Protein AF-A0A6M0S8L8-F1 (afdb_monomer_lite)

Structure (mmCIF, N/CA/C/O backbone):
data_AF-A0A6M0S8L8-F1
#
_entry.id   AF-A0A6M0S8L8-F1
#
loop_
_atom_site.group_PDB
_atom_site.id
_atom_site.type_symbol
_atom_site.label_atom_id
_atom_site.label_alt_id
_atom_site.label_comp_id
_atom_site.label_asym_id
_atom_site.label_entity_id
_atom_site.label_seq_id
_atom_site.pdbx_PDB_ins_code
_atom_site.Cartn_x
_atom_site.Cartn_y
_atom_site.Cartn_z
_atom_site.occupancy
_atom_site.B_iso_or_equiv
_atom_site.auth_seq_id
_atom_site.auth_comp_id
_atom_site.auth_asym_id
_atom_site.auth_atom_id
_atom_site.pdbx_PDB_model_num
ATOM 1 N N . MET A 1 1 ? -20.723 -58.761 54.394 1.00 42.31 1 MET A N 1
ATOM 2 C CA . MET A 1 1 ? -20.117 -57.609 55.091 1.00 42.31 1 MET A CA 1
ATOM 3 C C . MET A 1 1 ? -21.116 -56.455 55.051 1.00 42.31 1 MET A C 1
ATOM 5 O O . MET A 1 1 ? -21.422 -55.987 53.967 1.00 42.31 1 MET A O 1
ATOM 9 N N . THR A 1 2 ? -21.737 -56.189 56.211 1.00 40.03 2 THR A N 1
ATOM 10 C CA . THR A 1 2 ? -22.202 -54.882 56.755 1.00 40.03 2 THR A CA 1
ATOM 11 C C . THR A 1 2 ? -22.640 -53.792 55.749 1.00 40.03 2 THR A C 1
ATOM 13 O O . THR A 1 2 ? -21.816 -53.299 54.995 1.00 40.03 2 THR A O 1
ATOM 16 N N . ALA A 1 3 ? -23.943 -53.470 55.609 1.00 37.59 3 ALA A N 1
ATOM 17 C CA . ALA A 1 3 ? -24.741 -52.493 56.405 1.00 37.59 3 ALA A CA 1
ATOM 18 C C . ALA A 1 3 ? -24.206 -51.036 56.297 1.00 37.59 3 ALA A C 1
ATOM 20 O O . ALA A 1 3 ? -23.007 -50.847 56.401 1.00 37.59 3 ALA A O 1
ATOM 21 N N . ALA A 1 4 ? -24.952 -49.932 56.144 1.00 41.75 4 ALA A N 1
ATOM 22 C CA . ALA A 1 4 ? -26.379 -49.619 56.183 1.00 41.75 4 ALA A CA 1
ATOM 23 C C . ALA A 1 4 ? -26.637 -48.185 55.628 1.00 41.75 4 ALA A C 1
ATOM 25 O O . ALA A 1 4 ? -25.782 -47.312 55.719 1.00 41.75 4 ALA A O 1
ATOM 26 N N . SER A 1 5 ? -27.846 -47.976 55.093 1.00 49.44 5 SER A N 1
ATOM 27 C CA . SER A 1 5 ? -28.786 -46.838 55.265 1.00 49.44 5 SER A CA 1
ATOM 28 C C . SER A 1 5 ? -28.304 -45.476 55.836 1.00 49.44 5 SER A C 1
ATOM 30 O O . SER A 1 5 ? -27.907 -45.424 57.001 1.00 49.44 5 SER A O 1
ATOM 32 N N . ARG A 1 6 ? -28.632 -44.354 55.152 1.00 46.31 6 ARG A N 1
ATOM 33 C CA . ARG A 1 6 ? -29.516 -43.273 55.683 1.00 46.31 6 ARG A CA 1
ATOM 34 C C . ARG A 1 6 ? -29.952 -42.227 54.629 1.00 46.31 6 ARG A C 1
ATOM 36 O O . ARG A 1 6 ? -29.308 -42.047 53.606 1.00 46.31 6 ARG A O 1
ATOM 43 N N . ALA A 1 7 ? -31.100 -41.612 54.924 1.00 56.91 7 ALA A N 1
ATOM 44 C CA . ALA A 1 7 ? -32.095 -40.940 54.075 1.00 56.91 7 ALA A CA 1
ATOM 45 C C . ALA A 1 7 ? -31.884 -39.416 53.831 1.00 56.91 7 ALA A C 1
ATOM 47 O O . ALA A 1 7 ? -31.046 -38.811 54.502 1.00 56.91 7 ALA A O 1
ATOM 48 N N . PRO A 1 8 ? -32.674 -38.776 52.930 1.00 53.59 8 PRO A N 1
ATOM 49 C CA . PRO A 1 8 ? -32.628 -37.335 52.650 1.00 53.59 8 PRO A CA 1
ATOM 50 C C . PRO A 1 8 ? -33.485 -36.500 53.621 1.00 53.59 8 PRO A C 1
ATOM 52 O O . PRO A 1 8 ? -34.597 -36.880 53.985 1.00 53.59 8 PRO A O 1
ATOM 55 N N . GLY A 1 9 ? -32.978 -35.327 54.013 1.00 50.88 9 GLY A N 1
ATOM 56 C CA . GLY A 1 9 ? -33.685 -34.356 54.850 1.00 50.88 9 GLY A CA 1
ATOM 57 C C . GLY A 1 9 ? -34.490 -33.347 54.029 1.00 50.88 9 GLY A C 1
ATOM 58 O O . GLY A 1 9 ? -33.922 -32.480 53.369 1.00 50.88 9 GLY A O 1
ATOM 59 N N . SER A 1 10 ? -35.817 -33.436 54.110 1.00 48.19 10 SER A N 1
ATOM 60 C CA . SER A 1 10 ? -36.775 -32.436 53.631 1.00 48.19 10 SER A CA 1
ATOM 61 C C . SER A 1 10 ? -36.933 -31.300 54.652 1.00 48.19 10 SER A C 1
ATOM 63 O O . SER A 1 10 ? -37.449 -31.519 55.749 1.00 48.19 10 SER A O 1
ATOM 65 N N . GLY A 1 11 ? -36.527 -30.082 54.292 1.00 49.91 11 GLY A N 1
ATOM 66 C CA . GLY A 1 11 ? -36.731 -28.873 55.095 1.00 49.91 11 GLY A CA 1
ATOM 67 C C . GLY A 1 11 ? -37.847 -28.000 54.528 1.00 49.91 11 GLY A C 1
ATOM 68 O O . GLY A 1 11 ? -37.612 -27.184 53.645 1.00 49.91 11 GLY A O 1
ATOM 69 N N . ASN A 1 12 ? -39.060 -28.172 55.051 1.00 46.81 12 ASN A N 1
ATOM 70 C CA . ASN A 1 12 ? -40.231 -27.343 54.777 1.00 46.81 12 ASN A CA 1
ATOM 71 C C . ASN A 1 12 ? -40.223 -26.138 55.742 1.00 46.81 12 ASN A C 1
ATOM 73 O O . ASN A 1 12 ? -40.317 -26.333 56.954 1.00 46.81 12 ASN A O 1
ATOM 77 N N . ARG A 1 13 ? -40.119 -24.898 55.245 1.00 50.91 13 ARG A N 1
ATOM 78 C CA . ARG A 1 13 ? -40.336 -23.681 56.054 1.00 50.91 13 ARG A CA 1
ATOM 79 C C . ARG A 1 13 ? -41.356 -22.771 55.375 1.00 50.91 13 ARG A C 1
ATOM 81 O O . ARG A 1 13 ? -41.023 -21.922 54.555 1.00 50.91 13 ARG A O 1
ATOM 88 N N . ARG A 1 14 ? -42.618 -22.964 55.768 1.00 47.59 14 ARG A N 1
ATOM 89 C CA . ARG A 1 14 ? -43.673 -21.947 55.706 1.00 47.59 14 ARG A CA 1
ATOM 90 C C . ARG A 1 14 ? -43.316 -20.818 56.673 1.00 47.59 14 ARG A C 1
ATOM 92 O O . ARG A 1 14 ? -43.101 -21.073 57.854 1.00 47.59 14 ARG A O 1
ATOM 99 N N . GLY A 1 15 ? -43.298 -19.590 56.170 1.00 50.75 15 GLY A N 1
ATOM 100 C CA . GLY A 1 15 ? -43.279 -18.362 56.956 1.00 50.75 15 GLY A CA 1
ATOM 101 C C . GLY A 1 15 ? -44.252 -17.378 56.324 1.00 50.75 15 GLY A C 1
ATOM 102 O O . GLY A 1 15 ? -43.950 -16.770 55.305 1.00 50.75 15 GLY A O 1
ATOM 103 N N . SER A 1 16 ? -45.443 -17.291 56.900 1.00 51.47 16 SER A N 1
ATOM 104 C CA . SER A 1 16 ? -46.515 -16.355 56.567 1.00 51.47 16 SER A CA 1
ATOM 105 C C . SER A 1 16 ? -46.647 -15.346 57.703 1.00 51.47 16 SER A C 1
ATOM 107 O O . SER A 1 16 ? -46.857 -15.805 58.820 1.00 51.47 16 SER A O 1
ATOM 109 N N . THR A 1 17 ? -46.560 -14.037 57.418 1.00 48.25 17 THR A N 1
ATOM 110 C CA . THR A 1 17 ? -47.089 -12.883 58.200 1.00 48.25 17 THR A CA 1
ATOM 111 C C . THR A 1 17 ? -46.665 -11.558 57.515 1.00 48.25 17 THR A C 1
ATOM 113 O O . THR A 1 17 ? -45.768 -11.598 56.677 1.00 48.25 17 THR A O 1
ATOM 116 N N . PRO A 1 18 ? -47.271 -10.387 57.805 1.00 53.62 18 PRO A N 1
ATOM 117 C CA . PRO A 1 18 ? -48.555 -9.956 57.269 1.00 53.62 18 PRO A CA 1
ATOM 118 C C . PRO A 1 18 ? -48.460 -8.601 56.531 1.00 53.62 18 PRO A C 1
ATOM 120 O O . PRO A 1 18 ? -47.471 -7.876 56.571 1.00 53.62 18 PRO A O 1
ATOM 123 N N . ASN A 1 19 ? -49.566 -8.288 55.870 1.00 47.97 19 ASN A N 1
ATOM 124 C CA . ASN A 1 19 ? -49.954 -7.014 55.278 1.00 47.97 19 ASN A CA 1
ATOM 125 C C . ASN A 1 19 ? -49.640 -5.808 56.196 1.00 47.97 19 ASN A C 1
ATOM 127 O O . ASN A 1 19 ? -50.094 -5.791 57.339 1.00 47.97 19 ASN A O 1
ATOM 131 N N . ASN A 1 20 ? -48.924 -4.793 55.697 1.00 45.16 20 ASN A N 1
ATOM 132 C CA . ASN A 1 20 ? -48.857 -3.480 56.342 1.00 45.16 20 ASN A CA 1
ATOM 133 C C . ASN A 1 20 ? -49.127 -2.387 55.302 1.00 45.16 20 ASN A C 1
ATOM 135 O O . ASN A 1 20 ? -48.301 -2.076 54.444 1.00 45.16 20 ASN A O 1
ATOM 139 N N . SER A 1 21 ? -50.345 -1.865 55.361 1.00 52.44 21 SER A N 1
ATOM 140 C CA . SER A 1 21 ? -50.851 -0.741 54.589 1.00 52.44 21 SER A CA 1
ATOM 141 C C . SER A 1 21 ? -50.381 0.570 55.218 1.00 52.44 21 SER A C 1
ATOM 143 O O . SER A 1 21 ? -50.949 1.014 56.214 1.00 52.44 21 SER A O 1
ATOM 145 N N . SER A 1 22 ? -49.383 1.206 54.605 1.00 50.72 22 SER A N 1
ATOM 146 C CA . SER A 1 22 ? -48.976 2.580 54.915 1.00 50.72 22 SER A CA 1
ATOM 147 C C . SER A 1 22 ? -49.401 3.489 53.763 1.00 50.72 22 SER A C 1
ATOM 149 O O . SER A 1 22 ? -48.790 3.489 52.696 1.00 50.72 22 SER A O 1
ATOM 151 N N . GLN A 1 23 ? -50.479 4.244 53.971 1.00 46.84 23 GLN A N 1
ATOM 152 C CA . GLN A 1 23 ? -50.878 5.357 53.112 1.00 46.84 23 GLN A CA 1
ATOM 153 C C . GLN A 1 23 ? -49.812 6.463 53.194 1.00 46.84 23 GLN A C 1
ATOM 155 O O . GLN A 1 23 ? -49.590 7.031 54.260 1.00 46.84 23 GLN A O 1
ATOM 160 N N . HIS A 1 24 ? -49.164 6.773 52.069 1.00 47.06 24 HIS A N 1
ATOM 161 C CA . HIS A 1 24 ? -48.362 7.986 51.896 1.00 47.06 24 HIS A CA 1
ATOM 162 C C . HIS A 1 24 ? -49.233 9.086 51.257 1.00 47.06 24 HIS A C 1
ATOM 164 O O . HIS A 1 24 ? -49.937 8.794 50.287 1.00 47.06 24 HIS A O 1
ATOM 170 N N . PRO A 1 25 ? -49.199 10.338 51.753 1.00 57.50 25 PRO A N 1
ATOM 171 C CA . PRO A 1 25 ? -49.857 11.464 51.094 1.00 57.50 25 PRO A CA 1
ATOM 172 C C . PRO A 1 25 ? -49.131 11.840 49.785 1.00 57.50 25 PRO A C 1
ATOM 174 O O . PRO A 1 25 ? -47.915 11.643 49.686 1.00 57.50 25 PRO A O 1
ATOM 177 N N . PRO A 1 26 ? -49.842 12.370 48.771 1.00 53.91 26 PRO A N 1
ATOM 178 C CA . PRO A 1 26 ? -49.245 12.734 47.491 1.00 53.91 26 PRO A CA 1
ATOM 179 C C . PRO A 1 26 ? -48.328 13.954 47.645 1.00 53.91 26 PRO A C 1
ATOM 181 O O . PRO A 1 26 ? -48.709 14.967 48.225 1.00 53.91 26 PRO A O 1
ATOM 184 N N . ALA A 1 27 ? -47.109 13.837 47.119 1.00 55.44 27 ALA A N 1
ATOM 185 C CA . ALA A 1 27 ? -46.118 14.903 47.092 1.00 55.44 27 ALA A CA 1
ATOM 186 C C . ALA A 1 27 ? -46.537 16.022 46.122 1.00 55.44 27 ALA A C 1
ATOM 188 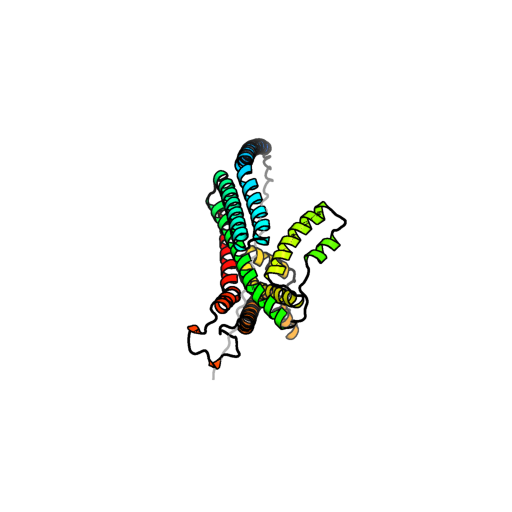O O . ALA A 1 27 ? -46.779 15.770 44.938 1.00 55.44 27 ALA A O 1
ATOM 189 N N . GLU A 1 28 ? -46.586 17.257 46.621 1.00 51.59 28 GLU A N 1
ATOM 190 C CA . GLU A 1 28 ? -46.698 18.465 45.804 1.00 51.59 28 GLU A CA 1
ATOM 191 C C . GLU A 1 28 ? -45.490 18.584 44.867 1.00 51.59 28 GLU A C 1
ATOM 193 O O . GLU A 1 28 ? -44.331 18.459 45.269 1.00 51.59 28 GLU A O 1
ATOM 198 N N . THR A 1 29 ? -45.770 18.811 43.586 1.00 52.50 29 THR A N 1
ATOM 199 C CA . THR A 1 29 ? -44.764 18.964 42.535 1.00 52.50 29 THR A CA 1
ATOM 200 C C . THR A 1 29 ? -44.233 20.403 42.545 1.00 52.50 29 THR A C 1
ATOM 202 O O . THR A 1 29 ? -45.017 21.334 42.354 1.00 52.50 29 THR A O 1
ATOM 205 N N . PRO A 1 30 ? -42.917 20.635 42.721 1.00 53.25 30 PRO A N 1
ATOM 206 C CA . PRO A 1 30 ? -42.346 21.975 42.659 1.00 53.25 30 PRO A CA 1
ATOM 207 C C . PRO A 1 30 ? -42.376 22.491 41.215 1.00 53.25 30 PRO A C 1
ATOM 209 O O . PRO A 1 30 ? -41.689 21.954 40.341 1.00 53.25 30 PRO A O 1
ATOM 212 N N . GLN A 1 31 ? -43.143 23.551 40.950 1.00 50.84 31 GLN A N 1
ATOM 213 C CA . GLN A 1 31 ? -43.047 24.295 39.693 1.00 50.84 31 GLN A CA 1
ATOM 214 C C . GLN A 1 31 ? -41.704 25.036 39.645 1.00 50.84 31 GLN A C 1
ATOM 216 O O . GLN A 1 31 ? -41.509 26.075 40.273 1.00 50.84 31 GLN A O 1
ATOM 221 N N . THR A 1 32 ? -40.752 24.478 38.901 1.00 50.66 32 THR A N 1
ATOM 222 C CA . THR A 1 32 ? -39.449 25.093 38.638 1.00 50.66 32 THR A CA 1
ATOM 223 C C . THR A 1 32 ? -39.564 26.057 37.459 1.00 50.66 32 THR A C 1
ATOM 225 O O . THR A 1 32 ? -39.747 25.671 36.307 1.00 50.66 32 THR A O 1
ATOM 228 N N . ASN A 1 33 ? -39.455 27.349 37.765 1.00 57.41 33 ASN A N 1
ATOM 229 C CA . ASN A 1 33 ? -39.426 28.447 36.803 1.00 57.41 33 ASN A CA 1
ATOM 230 C C . ASN A 1 33 ? -38.076 28.433 36.051 1.00 57.41 33 ASN A C 1
ATOM 232 O O . ASN A 1 33 ? -37.103 29.053 36.475 1.00 57.41 33 ASN A O 1
ATOM 236 N N . HIS A 1 34 ? -37.986 27.661 34.962 1.00 53.06 34 HIS A N 1
ATOM 237 C CA . HIS A 1 34 ? -36.722 27.352 34.273 1.00 53.06 34 HIS A CA 1
ATOM 238 C C . HIS A 1 34 ? -36.417 28.214 33.028 1.00 53.06 34 HIS A C 1
ATOM 240 O O . HIS A 1 34 ? -35.541 27.863 32.241 1.00 53.06 34 HIS A O 1
ATOM 246 N N . GLN A 1 35 ? -37.105 29.343 32.820 1.00 51.75 35 GLN A N 1
ATOM 247 C CA . GLN A 1 35 ? -37.085 30.042 31.522 1.00 51.75 35 GLN A CA 1
ATOM 248 C C . GLN A 1 35 ? -36.105 31.223 31.354 1.00 51.75 35 GLN A C 1
ATOM 250 O O . GLN A 1 35 ? -36.028 31.756 30.253 1.00 51.75 35 GLN A O 1
ATOM 255 N N . SER A 1 36 ? -35.301 31.626 32.349 1.00 54.81 36 SER A N 1
ATOM 256 C CA . SER A 1 36 ? -34.465 32.847 32.226 1.00 54.81 36 SER A CA 1
ATOM 257 C C . SER A 1 36 ? -32.964 32.643 31.941 1.00 54.81 36 SER A C 1
ATOM 259 O O . SER A 1 36 ? -32.257 33.618 31.681 1.00 54.81 36 SER A O 1
ATOM 261 N N . THR A 1 37 ? -32.433 31.414 31.938 1.00 54.59 37 THR A N 1
ATOM 262 C CA . THR A 1 37 ? -30.976 31.171 31.784 1.00 54.59 37 THR A CA 1
ATOM 263 C C . THR A 1 37 ? -30.527 30.849 30.353 1.00 54.59 37 THR A C 1
ATOM 265 O O . THR A 1 37 ? -29.345 30.993 30.014 1.00 54.59 37 THR A O 1
ATOM 268 N N . THR A 1 38 ? -31.451 30.462 29.475 1.00 55.00 38 THR A N 1
ATOM 269 C CA . THR A 1 38 ? -31.160 30.045 28.094 1.00 55.00 38 THR A CA 1
ATOM 270 C C . THR A 1 38 ? -30.903 31.223 27.151 1.00 55.00 38 THR A C 1
ATOM 272 O O . THR A 1 38 ? -29.956 31.170 26.364 1.00 55.00 38 THR A O 1
ATOM 275 N N . GLU A 1 39 ? -31.648 32.328 27.263 1.00 54.75 39 GLU A N 1
ATOM 276 C CA . GLU A 1 39 ? -31.454 33.495 26.382 1.00 54.75 39 GLU A CA 1
ATOM 277 C C . GLU A 1 39 ? -30.130 34.236 26.635 1.00 54.75 39 GLU A C 1
ATOM 279 O O . GLU A 1 39 ? -29.453 34.660 25.691 1.00 54.75 39 GLU A O 1
ATOM 284 N N . SER A 1 40 ? -29.717 34.347 27.902 1.00 57.59 40 SER A N 1
ATOM 285 C CA . SER A 1 40 ? -28.439 34.965 28.291 1.00 57.59 40 SER A CA 1
ATOM 286 C C . SER A 1 40 ? -27.236 34.185 27.740 1.00 57.59 40 SER A C 1
ATOM 288 O O . SER A 1 40 ? -26.285 34.761 27.192 1.00 57.59 40 SER A O 1
ATOM 290 N N . SER A 1 41 ? -27.318 32.852 27.779 1.00 57.19 41 SER A N 1
ATOM 291 C CA . SER A 1 41 ? -26.293 31.977 27.210 1.00 57.19 41 SER A CA 1
ATOM 292 C C . SER A 1 41 ? -26.195 32.161 25.691 1.00 57.19 41 SER A C 1
ATOM 294 O O . SER A 1 41 ? -25.103 32.379 25.165 1.00 57.19 41 SER A O 1
ATOM 296 N N . TYR A 1 42 ? -27.326 32.189 24.979 1.00 54.28 42 TYR A N 1
ATOM 297 C CA . TYR A 1 42 ? -27.352 32.298 23.515 1.00 54.28 42 TYR A CA 1
ATOM 298 C C . TYR A 1 42 ? -26.782 33.630 22.984 1.00 54.28 42 TYR A C 1
ATOM 300 O O . TYR A 1 42 ? -26.036 33.656 21.996 1.00 54.28 42 TYR A O 1
ATOM 308 N N . ARG A 1 43 ? -27.045 34.750 23.675 1.00 59.94 43 ARG A N 1
ATOM 309 C CA . ARG A 1 43 ? -26.454 36.061 23.333 1.00 59.94 43 ARG A CA 1
ATOM 310 C C . ARG A 1 43 ? -24.937 36.105 23.545 1.00 59.94 43 ARG A C 1
ATOM 312 O O . ARG A 1 43 ? -24.223 36.782 22.803 1.00 59.94 43 ARG A O 1
ATOM 319 N N . THR A 1 44 ? -24.427 35.352 24.515 1.00 64.62 44 THR A N 1
ATOM 320 C CA . THR A 1 44 ? -22.986 35.280 24.793 1.00 64.62 44 THR A CA 1
ATOM 321 C C . THR A 1 44 ? -22.251 34.444 23.738 1.00 64.62 44 THR A C 1
ATOM 323 O O . THR A 1 44 ? -21.176 34.838 23.275 1.00 64.62 44 THR A O 1
ATOM 326 N N . TYR A 1 45 ? -22.854 33.343 23.273 1.00 56.97 45 TYR A N 1
ATOM 327 C CA . TYR A 1 45 ? -22.302 32.521 22.188 1.00 56.97 45 TYR A CA 1
ATOM 328 C C . TYR A 1 45 ? -22.251 33.265 20.847 1.00 56.97 45 TYR A C 1
ATOM 330 O O . TYR A 1 45 ? -21.228 33.238 20.160 1.00 56.97 45 TYR A O 1
ATOM 338 N N . THR A 1 46 ? -23.311 33.993 20.494 1.00 60.62 46 THR A N 1
ATOM 339 C CA . THR A 1 46 ? -23.387 34.722 19.214 1.00 60.62 46 THR A CA 1
ATOM 340 C C . THR A 1 46 ? -22.390 35.885 19.128 1.00 60.62 46 THR A C 1
ATOM 342 O O . THR A 1 46 ? -21.775 36.084 18.078 1.00 60.62 46 THR A O 1
ATOM 345 N N . ARG A 1 47 ? -22.119 36.601 20.233 1.00 64.69 47 ARG A N 1
ATOM 346 C CA . ARG A 1 47 ? -21.056 37.630 20.279 1.00 64.69 47 ARG A CA 1
ATOM 347 C C . ARG A 1 47 ? -19.650 37.047 20.115 1.00 64.69 47 ARG A C 1
ATOM 349 O O . ARG A 1 47 ? -18.842 37.630 19.392 1.00 64.69 47 ARG A O 1
ATOM 356 N N . LYS A 1 48 ? -19.353 35.900 20.741 1.00 62.09 48 LYS A N 1
ATOM 357 C CA . LYS A 1 48 ? -18.055 35.218 20.571 1.00 62.09 48 LYS A CA 1
ATOM 358 C C . LYS A 1 48 ? -17.858 34.709 19.141 1.00 62.09 48 LYS A C 1
ATOM 360 O O . LYS A 1 48 ? -16.769 34.872 18.599 1.00 62.09 48 LYS A O 1
ATOM 365 N N . ALA A 1 49 ? -18.903 34.160 18.520 1.00 58.06 49 ALA A N 1
ATOM 366 C CA . ALA A 1 49 ? -18.845 33.670 17.144 1.00 58.06 49 ALA A CA 1
ATOM 367 C C . ALA A 1 49 ? -18.546 34.797 16.137 1.00 58.06 49 ALA A C 1
ATOM 369 O O . ALA A 1 49 ? -17.668 34.645 15.287 1.00 58.06 49 ALA A O 1
ATOM 370 N N . LYS A 1 50 ? -19.200 35.960 16.281 1.00 61.09 50 LYS A N 1
ATOM 371 C CA . 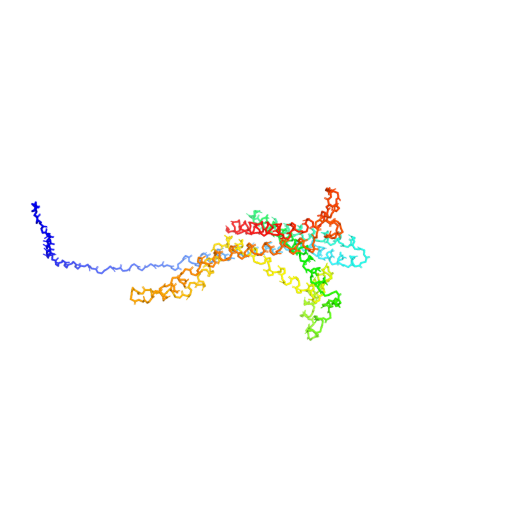LYS A 1 50 ? -18.988 37.112 15.387 1.00 61.09 50 LYS A CA 1
ATOM 372 C C . LYS A 1 50 ? -17.563 37.677 15.483 1.00 61.09 50 LYS A C 1
ATOM 374 O O . LYS A 1 50 ? -16.923 37.899 14.463 1.00 61.09 50 LYS A O 1
ATOM 379 N N . GLY A 1 51 ? -17.018 37.798 16.698 1.00 69.00 51 GLY A N 1
ATOM 380 C CA . GLY A 1 51 ? -15.633 38.245 16.900 1.00 69.00 51 GLY A CA 1
ATOM 381 C C . GLY A 1 51 ? -14.565 37.266 16.386 1.00 69.00 51 GLY A C 1
ATOM 382 O O . GLY A 1 51 ? -13.432 37.676 16.131 1.00 69.00 51 GLY A O 1
ATOM 383 N N . HIS A 1 52 ? -14.898 35.980 16.228 1.00 56.00 52 HIS A N 1
ATOM 384 C CA . HIS A 1 52 ? -14.015 34.991 15.604 1.00 56.00 52 HIS A CA 1
ATOM 385 C C . HIS A 1 52 ? -14.048 35.085 14.073 1.00 56.00 52 HIS A C 1
ATOM 387 O O . HIS A 1 52 ? -12.991 35.052 13.444 1.00 56.00 52 HIS A O 1
ATOM 393 N N . ALA A 1 53 ? -15.230 35.279 13.481 1.00 52.72 53 ALA A N 1
ATOM 394 C CA . ALA A 1 53 ? -15.397 35.400 12.033 1.00 52.72 53 ALA A CA 1
ATOM 395 C C . ALA A 1 53 ? -14.629 36.600 11.442 1.00 52.72 53 ALA A C 1
ATOM 397 O O . ALA A 1 53 ? -13.891 36.433 10.470 1.00 52.72 53 ALA A O 1
ATOM 398 N N . ASP A 1 54 ? -14.707 37.774 12.078 1.00 58.12 54 ASP A N 1
ATOM 399 C CA . ASP A 1 54 ? -14.018 38.987 11.600 1.00 58.12 54 ASP A CA 1
ATOM 400 C C . ASP A 1 54 ? -12.483 38.850 11.653 1.00 58.12 54 ASP A C 1
ATOM 402 O O . ASP A 1 54 ? -11.756 39.334 10.776 1.00 58.12 54 ASP A O 1
ATOM 406 N N . LYS A 1 55 ? -11.963 38.114 12.646 1.00 59.47 55 LYS A N 1
ATOM 407 C CA . LYS A 1 55 ? -10.528 37.811 12.748 1.00 59.47 55 LYS A CA 1
ATOM 408 C C . LYS A 1 55 ? -10.085 36.852 11.646 1.00 59.47 55 LYS A C 1
ATOM 410 O O . LYS A 1 55 ? -9.098 37.136 10.972 1.00 59.47 55 LYS A O 1
ATOM 415 N N . VAL A 1 56 ? -10.831 35.770 11.410 1.00 54.38 56 VAL A N 1
ATOM 416 C CA . VAL A 1 56 ? -10.531 34.790 10.347 1.00 54.38 56 VAL A CA 1
ATOM 417 C C . VAL A 1 56 ? -10.486 35.464 8.969 1.00 54.38 56 VAL A C 1
ATOM 419 O O . VAL A 1 56 ? -9.553 35.224 8.201 1.00 54.38 56 VAL A O 1
ATOM 422 N N . TYR A 1 57 ? -11.421 36.374 8.684 1.00 50.56 57 TYR A N 1
ATOM 423 C CA . TYR A 1 57 ? -11.469 37.100 7.410 1.00 50.56 57 TYR A CA 1
ATOM 424 C C . TYR A 1 57 ? -10.249 38.017 7.193 1.00 50.56 57 TYR A C 1
ATOM 426 O O . TYR A 1 57 ? -9.680 38.091 6.101 1.00 50.56 57 TYR A O 1
ATOM 434 N N . THR A 1 58 ? -9.774 38.664 8.260 1.00 61.78 58 THR A N 1
ATOM 435 C CA . THR A 1 58 ? -8.596 39.546 8.214 1.00 61.78 58 THR A CA 1
ATOM 436 C C . THR A 1 58 ? -7.285 38.766 8.016 1.00 61.78 58 THR A C 1
ATOM 438 O O . THR A 1 58 ? -6.340 39.271 7.408 1.00 61.78 58 THR A O 1
ATOM 441 N N . TYR A 1 59 ? -7.206 37.518 8.490 1.00 56.47 59 TYR A N 1
ATOM 442 C CA . TYR A 1 59 ? -6.035 36.659 8.268 1.00 56.47 59 TYR A CA 1
ATOM 443 C C . TYR A 1 59 ? -6.027 36.015 6.879 1.00 56.47 59 TYR A C 1
ATOM 445 O O . TYR A 1 59 ? -4.967 35.925 6.256 1.00 56.47 59 TYR A O 1
ATOM 453 N N . ALA A 1 60 ? -7.196 35.624 6.365 1.00 50.53 60 ALA A N 1
ATOM 454 C CA . ALA A 1 60 ? -7.331 35.068 5.021 1.00 50.53 60 ALA A CA 1
ATOM 455 C C . ALA A 1 60 ? -6.855 36.056 3.939 1.00 50.53 60 ALA A C 1
ATOM 457 O O . ALA A 1 60 ? -6.116 35.677 3.031 1.00 50.53 60 ALA A O 1
ATOM 458 N N . THR A 1 61 ? -7.184 37.343 4.082 1.00 55.88 61 THR A N 1
ATOM 459 C CA . THR A 1 61 ? -6.786 38.392 3.124 1.00 55.88 61 THR A CA 1
ATOM 460 C C . THR A 1 61 ? -5.283 38.692 3.130 1.00 55.88 61 THR A C 1
ATOM 462 O O . THR A 1 61 ? -4.722 39.002 2.082 1.00 55.88 61 THR A O 1
ATOM 465 N N . LYS A 1 62 ? -4.591 38.528 4.266 1.00 54.44 62 LYS A N 1
ATOM 466 C CA . LYS A 1 62 ? -3.126 38.703 4.356 1.00 54.44 62 LYS A CA 1
ATOM 467 C C . LYS A 1 62 ? -2.328 37.484 3.883 1.00 54.44 62 LYS A C 1
ATOM 469 O O . LYS A 1 62 ? -1.188 37.642 3.455 1.00 54.44 62 LYS A O 1
ATOM 474 N N . ALA A 1 63 ? -2.901 36.281 3.960 1.00 51.25 63 ALA A N 1
ATOM 475 C CA . ALA A 1 63 ? -2.263 35.053 3.483 1.00 51.25 63 ALA A CA 1
ATOM 476 C C . ALA A 1 63 ? -2.446 34.831 1.971 1.00 51.25 63 ALA A C 1
ATOM 478 O O . ALA A 1 63 ? -1.596 34.196 1.351 1.00 51.25 63 ALA A O 1
ATOM 479 N N . ALA A 1 64 ? -3.502 35.394 1.373 1.00 51.59 64 ALA A N 1
ATOM 480 C CA . ALA A 1 64 ? -3.861 35.246 -0.039 1.00 51.59 64 ALA A CA 1
ATOM 481 C C . ALA A 1 64 ? -2.702 35.355 -1.062 1.00 51.59 64 ALA A C 1
ATOM 483 O O . ALA A 1 64 ? -2.673 34.525 -1.973 1.00 51.59 64 ALA A O 1
ATOM 484 N N . PRO A 1 65 ? -1.711 36.266 -0.931 1.00 59.97 65 PRO A N 1
ATOM 485 C CA . PRO A 1 65 ? -0.645 36.393 -1.930 1.00 59.97 65 PRO A CA 1
ATOM 486 C C . PRO A 1 65 ? 0.187 35.114 -2.068 1.00 59.97 65 PRO A C 1
ATOM 488 O O . PRO A 1 65 ? 0.525 34.693 -3.168 1.00 59.97 65 PRO A O 1
ATOM 491 N N . LEU A 1 66 ? 0.485 34.459 -0.948 1.00 54.38 66 LEU A N 1
ATOM 492 C CA . LEU A 1 66 ? 1.367 33.296 -0.894 1.00 54.38 66 LEU A CA 1
ATOM 493 C C . LEU A 1 66 ? 0.713 32.021 -1.467 1.00 54.38 66 LEU A C 1
ATOM 495 O O . LEU A 1 66 ? 1.390 31.210 -2.095 1.00 54.38 66 LEU A O 1
ATOM 499 N N . TRP A 1 67 ? -0.609 31.881 -1.330 1.00 55.72 67 TRP A N 1
ATOM 500 C CA . TRP A 1 67 ? -1.374 30.783 -1.937 1.00 55.72 67 TRP A CA 1
ATOM 501 C C . TRP A 1 67 ? -1.441 30.913 -3.455 1.00 55.72 67 TRP A C 1
ATOM 503 O O . TRP A 1 67 ? -1.260 29.928 -4.167 1.00 55.72 67 TRP A O 1
ATOM 513 N N . VAL A 1 68 ? -1.647 32.139 -3.946 1.00 65.00 68 VAL A N 1
ATOM 514 C CA . VAL A 1 68 ? -1.652 32.434 -5.382 1.00 65.00 68 VAL A CA 1
ATOM 515 C C . VAL A 1 68 ? -0.292 32.094 -5.988 1.00 65.00 68 VAL A C 1
ATOM 517 O O . VAL A 1 68 ? -0.238 31.364 -6.972 1.00 65.00 68 VAL A O 1
ATOM 520 N N . TRP A 1 69 ? 0.810 32.514 -5.359 1.00 58.03 69 TRP A N 1
ATOM 521 C CA . TRP A 1 69 ? 2.154 32.175 -5.837 1.00 58.03 69 TRP A CA 1
ATOM 522 C C . TRP A 1 69 ? 2.465 30.676 -5.758 1.00 58.03 69 TRP A C 1
ATOM 524 O O . TRP A 1 69 ? 3.050 30.138 -6.692 1.00 58.03 69 TRP A O 1
ATOM 534 N N . GLY A 1 70 ? 2.031 29.972 -4.707 1.00 63.28 70 GLY A N 1
ATOM 535 C CA . GLY A 1 70 ? 2.198 28.519 -4.601 1.00 63.28 70 GLY A CA 1
ATOM 536 C C . GLY A 1 70 ? 1.470 27.740 -5.705 1.00 63.28 70 GLY A C 1
ATOM 537 O O . GLY A 1 70 ? 2.040 26.824 -6.296 1.00 63.28 70 GLY A O 1
ATOM 538 N N . ILE A 1 71 ? 0.242 28.149 -6.045 1.00 62.22 71 ILE A N 1
ATOM 539 C CA . ILE A 1 71 ? -0.522 27.586 -7.171 1.00 62.22 71 ILE A CA 1
ATOM 540 C C . ILE A 1 71 ? 0.167 27.908 -8.502 1.00 62.22 71 ILE A C 1
ATOM 542 O O . ILE A 1 71 ? 0.316 27.024 -9.343 1.00 62.22 71 ILE A O 1
ATOM 546 N N . VAL A 1 72 ? 0.632 29.147 -8.685 1.00 64.00 72 VAL A N 1
ATOM 547 C CA . VAL A 1 72 ? 1.352 29.567 -9.896 1.00 64.00 72 VAL A CA 1
ATOM 548 C C . VAL A 1 72 ? 2.636 28.755 -10.082 1.00 64.00 72 VAL A C 1
ATOM 550 O O . VAL A 1 72 ? 2.850 28.234 -11.170 1.00 64.00 72 VAL A O 1
ATOM 553 N N . PHE A 1 73 ? 3.449 28.554 -9.041 1.00 55.91 73 PHE A N 1
ATOM 554 C CA . PHE A 1 73 ? 4.663 27.735 -9.137 1.00 55.91 73 PHE A CA 1
ATOM 555 C C . PHE A 1 73 ? 4.371 26.253 -9.389 1.00 55.91 73 PHE A C 1
ATOM 557 O O . PHE A 1 73 ? 5.087 25.631 -10.167 1.00 55.91 73 PHE A O 1
ATOM 564 N N . ALA A 1 74 ? 3.303 25.691 -8.814 1.00 58.75 74 ALA A N 1
ATOM 565 C CA . ALA A 1 74 ? 2.895 24.316 -9.108 1.00 58.75 74 ALA A CA 1
ATOM 566 C C . ALA A 1 74 ? 2.451 24.145 -10.575 1.00 58.75 74 ALA A C 1
ATOM 568 O O . ALA A 1 74 ? 2.821 23.168 -11.227 1.00 58.75 74 ALA A O 1
ATOM 569 N N . ILE A 1 75 ? 1.706 25.116 -11.119 1.00 61.03 75 ILE A N 1
ATOM 570 C CA . ILE A 1 75 ? 1.272 25.121 -12.525 1.00 61.03 75 ILE A CA 1
ATOM 571 C C . ILE A 1 75 ? 2.469 25.320 -13.463 1.00 61.03 75 ILE A C 1
ATOM 573 O O . ILE A 1 75 ? 2.621 24.573 -14.427 1.00 61.03 75 ILE A O 1
ATOM 577 N N . VAL A 1 76 ? 3.340 26.290 -13.176 1.00 61.88 76 VAL A N 1
ATOM 578 C CA . VAL A 1 76 ? 4.539 26.572 -13.980 1.00 61.88 76 VAL A CA 1
ATOM 579 C C . VAL A 1 76 ? 5.516 25.397 -13.931 1.00 61.88 76 VAL A C 1
ATOM 581 O O . VAL A 1 76 ? 6.020 25.001 -14.975 1.00 61.88 76 VAL A O 1
ATOM 584 N N . GLY A 1 77 ? 5.728 24.779 -12.767 1.00 57.34 77 GLY A N 1
ATOM 585 C CA . GLY A 1 77 ? 6.558 23.578 -12.632 1.00 57.34 77 GLY A CA 1
ATOM 586 C C . GLY A 1 77 ? 6.032 22.410 -13.461 1.00 57.34 77 GLY A C 1
ATOM 587 O O . GLY A 1 77 ? 6.800 21.779 -14.183 1.00 57.34 77 GLY A O 1
ATOM 588 N N . GLY A 1 78 ? 4.711 22.200 -13.460 1.00 53.12 78 GLY A N 1
ATOM 589 C CA . GLY A 1 78 ? 4.064 21.199 -14.309 1.00 53.12 78 GLY A CA 1
ATOM 590 C C . GLY A 1 78 ? 4.181 21.473 -15.813 1.00 53.12 78 GLY A C 1
ATOM 591 O O . GLY A 1 78 ? 4.222 20.530 -16.591 1.00 53.12 78 GLY A O 1
ATOM 592 N N . ILE A 1 79 ? 4.254 22.738 -16.243 1.00 58.78 79 ILE A N 1
ATOM 593 C CA . ILE A 1 79 ? 4.477 23.101 -17.656 1.00 58.78 79 ILE A CA 1
ATOM 594 C C . ILE A 1 79 ? 5.953 22.919 -18.033 1.00 58.78 79 ILE A C 1
ATOM 596 O O . ILE A 1 79 ? 6.262 22.377 -19.093 1.00 58.78 79 ILE A O 1
ATOM 600 N N . VAL A 1 80 ? 6.872 23.340 -17.161 1.00 56.03 80 VAL A N 1
ATOM 601 C CA . VAL A 1 80 ? 8.320 23.255 -17.398 1.00 56.03 80 VAL A CA 1
ATOM 602 C C . VAL A 1 80 ? 8.807 21.803 -17.370 1.00 56.03 80 VAL A C 1
ATOM 604 O O . VAL A 1 80 ? 9.706 21.464 -18.136 1.00 56.03 80 VAL A O 1
ATOM 607 N N . SER A 1 81 ? 8.191 20.913 -16.581 1.00 50.00 81 SER A N 1
ATOM 608 C CA . SER A 1 81 ? 8.595 19.495 -16.513 1.00 50.00 81 SER A CA 1
ATOM 609 C C . SER A 1 81 ? 8.319 18.753 -17.817 1.00 50.00 81 SER A C 1
ATOM 611 O O . SER A 1 81 ? 9.010 17.789 -18.138 1.00 50.00 81 SER A O 1
ATOM 613 N N . MET A 1 82 ? 7.379 19.250 -18.626 1.00 48.47 82 MET A N 1
ATOM 614 C CA . MET A 1 82 ? 7.110 18.718 -19.963 1.00 48.47 82 MET A CA 1
ATOM 615 C C . MET A 1 82 ? 8.214 19.054 -20.976 1.00 48.47 82 MET A C 1
ATOM 617 O O . MET A 1 82 ? 8.284 18.402 -22.014 1.00 48.47 82 MET A O 1
ATOM 621 N N . GLN A 1 83 ? 9.060 20.054 -20.704 1.00 52.59 83 GLN A N 1
ATOM 622 C CA . GLN A 1 83 ? 10.144 20.479 -21.600 1.00 52.59 83 GLN A CA 1
ATOM 623 C C . GLN A 1 83 ? 11.538 20.154 -21.049 1.00 52.59 83 GLN A C 1
ATOM 625 O O . GLN A 1 83 ? 12.427 19.783 -21.810 1.00 52.59 83 GLN A O 1
ATOM 630 N N . VAL A 1 84 ? 11.736 20.272 -19.734 1.00 47.94 84 VAL A N 1
ATOM 631 C CA . VAL A 1 84 ? 13.011 20.024 -19.049 1.00 47.94 84 VAL A CA 1
ATOM 632 C C . VAL A 1 84 ? 12.706 19.311 -17.728 1.00 47.94 84 VAL A C 1
ATOM 634 O O . VAL A 1 84 ? 12.522 19.949 -16.691 1.00 47.94 84 VAL A O 1
ATOM 637 N N . GLY A 1 85 ? 12.612 17.976 -17.787 1.00 56.69 85 GLY A N 1
ATOM 638 C CA . GLY A 1 85 ? 12.041 17.118 -16.734 1.00 56.69 85 GLY A CA 1
ATOM 639 C C . GLY A 1 85 ? 12.493 17.449 -15.310 1.00 56.69 85 GLY A C 1
ATOM 640 O O . GLY A 1 85 ? 11.672 17.786 -14.463 1.00 56.69 85 GLY A O 1
ATOM 641 N N . TRP A 1 86 ? 13.804 17.466 -15.060 1.00 59.44 86 TRP A N 1
ATOM 642 C CA . TRP A 1 86 ? 14.335 17.693 -13.710 1.00 59.44 86 TRP A CA 1
ATOM 643 C C . TRP A 1 86 ? 14.103 19.122 -13.185 1.00 59.44 86 TRP A C 1
ATOM 645 O O . TRP A 1 86 ? 13.926 19.320 -11.983 1.00 59.44 86 TRP A O 1
ATOM 655 N N . LEU A 1 87 ? 14.085 20.124 -14.071 1.00 44.06 87 LEU A N 1
ATOM 656 C CA . LEU A 1 87 ? 13.901 21.528 -13.697 1.00 44.06 87 LEU A CA 1
ATOM 657 C C . LEU A 1 87 ? 12.434 21.811 -13.356 1.00 44.06 87 LEU A C 1
ATOM 659 O O . LEU A 1 87 ? 12.137 22.537 -12.409 1.00 44.06 87 LEU A O 1
ATOM 663 N N . GLY A 1 88 ? 11.508 21.207 -14.098 1.00 52.81 88 GLY A N 1
ATOM 664 C CA . GLY A 1 88 ? 10.088 21.322 -13.801 1.00 52.81 88 GLY A CA 1
ATOM 665 C C . GLY A 1 88 ? 9.670 20.571 -12.545 1.00 52.81 88 GLY A C 1
ATOM 666 O O . GLY A 1 88 ? 8.874 21.101 -11.771 1.00 52.81 88 GLY A O 1
ATOM 667 N N . ASP A 1 89 ? 10.266 19.405 -12.287 1.00 56.00 89 ASP A N 1
ATOM 668 C CA . ASP A 1 89 ? 10.073 18.696 -11.023 1.00 56.00 89 ASP A CA 1
ATOM 669 C C . ASP A 1 89 ? 10.546 19.562 -9.851 1.00 56.00 89 ASP A C 1
ATOM 671 O O . ASP A 1 89 ? 9.799 19.761 -8.894 1.00 56.00 89 ASP A O 1
ATOM 675 N N . LEU A 1 90 ? 11.733 20.175 -9.948 1.00 51.84 90 LEU A N 1
ATOM 676 C CA . LEU A 1 90 ? 12.256 21.089 -8.927 1.00 51.84 90 LEU A CA 1
ATOM 677 C C . LEU A 1 90 ? 11.321 22.286 -8.676 1.00 51.84 90 LEU A C 1
ATOM 679 O O . LEU A 1 90 ? 11.033 22.613 -7.525 1.00 51.84 90 LEU A O 1
ATOM 683 N N . ILE A 1 91 ? 10.813 22.928 -9.732 1.00 59.91 91 ILE A N 1
ATOM 684 C CA . ILE A 1 91 ? 9.879 24.062 -9.620 1.00 59.91 91 ILE A CA 1
ATOM 685 C C . ILE A 1 91 ? 8.532 23.611 -9.029 1.00 59.91 91 ILE A C 1
ATOM 687 O O . ILE A 1 91 ? 7.956 24.320 -8.201 1.00 59.91 91 ILE A O 1
ATOM 691 N N . GLY A 1 92 ? 8.055 22.416 -9.386 1.00 58.34 92 GLY A N 1
ATOM 692 C CA . GLY A 1 92 ? 6.863 21.803 -8.799 1.00 58.34 92 GLY A CA 1
ATOM 693 C C . GLY A 1 92 ? 7.028 21.533 -7.301 1.00 58.34 92 GLY A C 1
ATOM 694 O O . GLY A 1 92 ? 6.146 21.877 -6.510 1.00 58.34 92 GLY A O 1
ATOM 695 N N . TRP A 1 93 ? 8.187 21.010 -6.890 1.00 62.91 93 TRP A N 1
ATOM 696 C CA . TRP A 1 93 ? 8.543 20.825 -5.482 1.00 62.91 93 TRP A CA 1
ATOM 697 C C . TRP A 1 93 ? 8.615 22.155 -4.728 1.00 62.91 93 TRP A C 1
ATOM 699 O O . TRP A 1 93 ? 8.084 22.253 -3.623 1.00 62.91 93 TRP A O 1
ATOM 709 N N . LEU A 1 94 ? 9.192 23.201 -5.324 1.00 58.22 94 LEU A N 1
ATOM 710 C CA . LEU A 1 94 ? 9.225 24.541 -4.728 1.00 58.22 94 LEU A CA 1
ATOM 711 C C . LEU A 1 94 ? 7.816 25.136 -4.571 1.00 58.22 94 LEU A C 1
ATOM 713 O O . LEU A 1 94 ? 7.509 25.703 -3.523 1.00 58.22 94 LEU A O 1
ATOM 717 N N . GLY A 1 95 ? 6.927 24.944 -5.551 1.00 59.97 95 GLY A N 1
ATOM 718 C CA . GLY A 1 95 ? 5.520 25.345 -5.455 1.00 59.97 95 GLY A CA 1
ATOM 719 C C . GLY A 1 95 ? 4.765 24.612 -4.344 1.00 59.97 95 GLY A C 1
ATOM 720 O O . GLY A 1 95 ? 4.043 25.238 -3.562 1.00 59.97 95 GLY A O 1
ATOM 721 N N . LEU A 1 96 ? 4.996 23.303 -4.205 1.00 62.28 96 LEU A N 1
ATOM 722 C CA . LEU A 1 96 ? 4.451 22.493 -3.116 1.00 62.28 96 LEU A CA 1
ATOM 723 C C . LEU A 1 96 ? 4.971 22.966 -1.751 1.00 62.28 96 LEU A C 1
ATOM 725 O O . LEU A 1 96 ? 4.183 23.143 -0.825 1.00 62.28 96 LEU A O 1
ATOM 729 N N . ILE A 1 97 ? 6.276 23.229 -1.630 1.00 67.00 97 ILE A N 1
ATOM 730 C CA . ILE A 1 97 ? 6.899 23.759 -0.410 1.00 67.00 97 ILE A CA 1
ATOM 731 C C . ILE A 1 97 ? 6.300 25.125 -0.057 1.00 67.00 97 ILE A C 1
ATOM 733 O O . ILE A 1 97 ? 5.948 25.356 1.099 1.00 67.00 97 ILE A O 1
ATOM 737 N N . CYS A 1 98 ? 6.097 26.012 -1.032 1.00 61.97 98 CYS A N 1
ATOM 738 C CA . CYS A 1 98 ? 5.432 27.295 -0.813 1.00 61.97 98 CYS A CA 1
ATOM 739 C C . CYS A 1 98 ? 3.985 27.122 -0.334 1.00 61.97 98 CYS A C 1
ATOM 741 O O . CYS A 1 98 ? 3.591 27.792 0.621 1.00 61.97 98 CYS A O 1
ATOM 743 N N . LEU A 1 99 ? 3.201 26.213 -0.922 1.00 62.12 99 LEU A N 1
ATOM 744 C CA . LEU A 1 99 ? 1.840 25.913 -0.457 1.00 62.12 99 LEU A CA 1
ATOM 745 C C . LEU A 1 99 ? 1.834 25.341 0.959 1.00 62.12 99 LEU A C 1
ATOM 747 O O . LEU A 1 99 ? 1.025 25.763 1.783 1.00 62.12 99 LEU A O 1
ATOM 751 N N . VAL A 1 100 ? 2.775 24.453 1.270 1.00 66.69 100 VAL A N 1
ATOM 752 C CA . VAL A 1 100 ? 2.964 23.887 2.607 1.00 66.69 100 VAL A CA 1
ATOM 753 C C . VAL A 1 100 ? 3.329 24.972 3.619 1.00 66.69 100 VAL A C 1
ATOM 755 O O . VAL A 1 100 ? 2.716 25.025 4.678 1.00 66.69 100 VAL A O 1
ATOM 758 N N . ILE A 1 101 ? 4.256 25.879 3.301 1.00 69.00 101 ILE A N 1
ATOM 759 C CA . ILE A 1 101 ? 4.646 27.000 4.174 1.00 69.00 101 ILE A CA 1
ATOM 760 C C . ILE A 1 101 ? 3.488 27.990 4.353 1.00 69.00 101 ILE A C 1
ATOM 762 O O . ILE A 1 101 ? 3.310 28.551 5.433 1.00 69.00 101 ILE A O 1
ATOM 766 N N . SER A 1 102 ? 2.678 28.201 3.317 1.00 62.19 102 SER A N 1
ATOM 767 C CA . SER A 1 102 ? 1.520 29.104 3.345 1.00 62.19 102 SER A CA 1
ATOM 768 C C . SER A 1 102 ? 0.377 28.528 4.170 1.00 62.19 102 SER A C 1
ATOM 770 O O . SER A 1 102 ? -0.201 29.230 5.001 1.00 62.19 102 SER A O 1
ATOM 772 N N . ALA A 1 103 ? 0.106 27.234 3.994 1.00 63.16 103 ALA A N 1
ATOM 773 C CA . ALA A 1 103 ? -0.809 26.468 4.823 1.00 63.16 103 ALA A CA 1
ATOM 774 C C . ALA A 1 103 ? -0.313 26.421 6.269 1.00 63.16 103 ALA A C 1
ATOM 776 O O . ALA A 1 103 ? -1.096 26.667 7.178 1.00 63.16 103 ALA A O 1
ATOM 777 N N . TRP A 1 104 ? 0.989 26.210 6.484 1.00 64.94 104 TRP A N 1
ATOM 778 C CA . TRP A 1 104 ? 1.629 26.230 7.796 1.00 64.94 104 TRP A CA 1
ATOM 779 C C . TRP A 1 104 ? 1.500 27.594 8.468 1.00 64.94 104 TRP A C 1
ATOM 781 O O . TRP A 1 104 ? 1.056 27.647 9.604 1.00 64.94 104 TRP A O 1
ATOM 791 N N . ARG A 1 105 ? 1.793 28.702 7.776 1.00 61.91 105 ARG A N 1
ATOM 792 C CA . ARG A 1 105 ? 1.637 30.067 8.311 1.00 61.91 105 ARG A CA 1
ATOM 793 C C . ARG A 1 105 ? 0.185 30.416 8.623 1.00 61.91 105 ARG A C 1
ATOM 795 O O . ARG A 1 105 ? -0.077 31.066 9.632 1.00 61.91 105 ARG A O 1
ATOM 802 N N . PHE A 1 106 ? -0.751 30.006 7.769 1.00 62.06 106 PHE A N 1
ATOM 803 C CA . PHE A 1 106 ? -2.181 30.169 8.025 1.00 62.06 106 PHE A CA 1
ATOM 804 C C . PHE A 1 106 ? -2.614 29.354 9.251 1.00 62.06 106 PHE A C 1
ATOM 806 O O . PHE A 1 106 ? -3.305 29.879 10.121 1.00 62.06 106 PHE A O 1
ATOM 813 N N . LEU A 1 107 ? -2.125 28.114 9.369 1.00 55.06 107 LEU A N 1
ATOM 814 C CA . LEU A 1 107 ? -2.339 27.261 10.532 1.00 55.06 107 LEU A CA 1
ATOM 815 C C . LEU A 1 107 ? -1.721 27.890 11.789 1.00 55.06 107 LEU A C 1
ATOM 817 O O . LEU A 1 107 ? -2.458 28.143 12.723 1.00 55.06 107 LEU A O 1
ATOM 821 N N . THR A 1 108 ? -0.429 28.222 11.836 1.00 57.88 108 THR A N 1
ATOM 822 C CA . THR A 1 108 ? 0.244 28.744 13.043 1.00 57.88 108 THR A CA 1
ATOM 823 C C . THR A 1 108 ? -0.324 30.075 13.525 1.00 57.88 108 THR A C 1
ATOM 825 O O . THR A 1 108 ? -0.428 30.286 14.730 1.00 57.88 108 THR A O 1
ATOM 828 N N . ASN A 1 109 ? -0.731 30.960 12.610 1.00 56.59 109 ASN A N 1
ATOM 829 C CA . ASN A 1 109 ? -1.320 32.252 12.973 1.00 56.59 109 ASN A CA 1
ATOM 830 C C . ASN A 1 109 ? -2.764 32.133 13.484 1.00 56.59 109 ASN A C 1
ATOM 832 O O . ASN A 1 109 ? -3.275 33.074 14.086 1.00 56.59 109 ASN A O 1
ATOM 836 N N . SER A 1 110 ? -3.413 30.985 13.279 1.00 55.53 110 SER A N 1
ATOM 837 C CA . SER A 1 110 ? -4.785 30.736 13.716 1.00 55.53 110 SER A CA 1
ATOM 838 C C . SER A 1 110 ? -4.883 30.013 15.074 1.00 55.53 110 SER A C 1
ATOM 840 O O . SER A 1 110 ? -5.983 29.613 15.457 1.00 55.53 110 SER A O 1
ATOM 842 N N . LEU A 1 111 ? -3.785 29.810 15.822 1.00 54.84 111 LEU A N 1
ATOM 843 C CA . LEU A 1 111 ? -3.765 28.817 16.907 1.00 54.84 111 LEU A CA 1
ATOM 844 C C . LEU A 1 111 ? -3.653 29.321 18.341 1.00 54.84 111 LEU A C 1
ATOM 846 O O . LEU A 1 111 ? -2.614 29.764 18.812 1.00 54.84 111 LEU A O 1
ATOM 850 N N . VAL A 1 112 ? -4.694 28.948 19.080 1.00 58.81 112 VAL A N 1
ATOM 851 C CA . VAL A 1 112 ? -4.674 28.584 20.502 1.00 58.81 112 VAL A CA 1
ATOM 852 C C . VAL A 1 112 ? -4.219 27.110 20.699 1.00 58.81 112 VAL A C 1
ATOM 854 O O . VAL A 1 112 ? -4.176 26.620 21.823 1.00 58.81 112 VAL A O 1
ATOM 857 N N . ASN A 1 113 ? -3.857 26.363 19.637 1.00 68.88 113 ASN A N 1
ATOM 858 C CA . ASN A 1 113 ? -3.601 24.912 19.728 1.00 68.88 113 ASN A CA 1
ATOM 859 C C . ASN A 1 113 ? -2.506 24.359 18.772 1.00 68.88 113 ASN A C 1
ATOM 861 O O . ASN A 1 113 ? -2.767 23.516 17.914 1.00 68.88 113 ASN A O 1
ATOM 865 N N . THR A 1 114 ? -1.253 24.800 18.939 1.00 74.94 114 THR A N 1
ATOM 866 C CA . THR A 1 114 ? -0.052 24.395 18.162 1.00 74.94 114 THR A CA 1
ATOM 867 C C . THR A 1 114 ? 0.061 22.886 17.875 1.00 74.94 114 THR A C 1
ATOM 869 O O . THR A 1 114 ? 0.445 22.485 16.777 1.00 74.94 114 THR A O 1
ATOM 872 N N . TRP A 1 115 ? -0.345 22.033 18.819 1.00 75.38 115 TRP A N 1
ATOM 873 C CA . TRP A 1 115 ? -0.278 20.571 18.693 1.00 75.38 115 TRP A CA 1
ATOM 874 C C . TRP A 1 115 ? -1.204 19.979 17.625 1.00 75.38 115 TRP A C 1
ATOM 876 O O . TRP A 1 115 ? -0.811 19.047 16.924 1.00 75.38 115 TRP A O 1
ATOM 886 N N . ALA A 1 116 ? -2.407 20.533 17.446 1.00 71.00 116 ALA A N 1
ATOM 887 C CA . ALA A 1 116 ? -3.345 20.059 16.425 1.00 71.00 116 ALA A CA 1
ATOM 888 C C . ALA A 1 116 ? -2.812 20.314 15.004 1.00 71.00 116 ALA A C 1
ATOM 890 O O . ALA A 1 116 ? -3.045 19.527 14.085 1.00 71.00 116 ALA A O 1
ATOM 891 N N . VAL A 1 117 ? -2.045 21.390 14.833 1.00 72.81 117 VAL A N 1
ATOM 892 C CA . VAL A 1 117 ? -1.430 21.772 13.556 1.00 72.81 117 VAL A CA 1
ATOM 893 C C . VAL A 1 117 ? -0.216 20.938 13.227 1.00 72.81 117 VAL A C 1
ATOM 895 O O . VAL A 1 117 ? -0.120 20.460 12.100 1.00 72.81 117 VAL A O 1
ATOM 898 N N . ILE A 1 118 ? 0.645 20.674 14.210 1.00 78.06 118 ILE A N 1
ATOM 899 C CA . ILE A 1 118 ? 1.747 19.722 14.040 1.00 78.06 118 ILE A CA 1
ATOM 900 C C . ILE A 1 118 ? 1.186 18.354 13.635 1.00 78.06 118 ILE A C 1
ATOM 902 O O . ILE A 1 118 ? 1.633 17.775 12.649 1.00 78.06 118 ILE A O 1
ATOM 906 N N . ALA A 1 119 ? 0.155 17.861 14.329 1.00 73.25 119 ALA A N 1
ATOM 907 C CA . ALA A 1 119 ? -0.461 16.580 13.996 1.00 73.25 119 ALA A CA 1
ATOM 908 C C . ALA A 1 119 ? -1.099 16.574 12.590 1.00 73.25 119 ALA A C 1
ATOM 910 O O . ALA A 1 119 ? -0.975 15.587 11.864 1.00 73.25 119 ALA A O 1
ATOM 911 N N . SER A 1 120 ? -1.729 17.679 12.175 1.00 73.50 120 SER A N 1
ATOM 912 C CA . SER A 1 120 ? -2.329 17.810 10.838 1.00 73.50 120 SER A CA 1
ATOM 913 C C . SER A 1 120 ? -1.267 17.823 9.740 1.00 73.50 120 SER A C 1
ATOM 915 O O . SER A 1 120 ? -1.422 17.151 8.722 1.00 73.50 120 SER A O 1
ATOM 917 N N . PHE A 1 121 ? -0.161 18.530 9.971 1.00 78.25 121 PHE A N 1
ATOM 918 C CA . PHE A 1 121 ? 0.980 18.551 9.065 1.00 78.25 121 PHE A CA 1
ATOM 919 C C . PHE A 1 121 ? 1.636 17.170 8.948 1.00 78.25 121 PHE A C 1
ATOM 921 O O . PHE A 1 121 ? 1.825 16.678 7.840 1.00 78.25 121 PHE A O 1
ATOM 928 N N . MET A 1 122 ? 1.890 16.491 10.070 1.00 76.94 122 MET A N 1
ATOM 929 C CA . MET A 1 122 ? 2.431 15.127 10.067 1.00 76.94 122 MET A CA 1
ATOM 930 C C . MET A 1 122 ? 1.497 14.137 9.359 1.00 76.94 122 MET A C 1
ATOM 932 O O . MET A 1 122 ? 1.964 13.260 8.638 1.00 76.94 122 MET A O 1
ATOM 936 N N . SER A 1 123 ? 0.179 14.298 9.510 1.00 75.44 123 SER A N 1
ATOM 937 C CA . SER A 1 123 ? -0.822 13.503 8.790 1.00 75.44 123 SER A CA 1
ATOM 938 C C . SER A 1 123 ? -0.762 13.741 7.277 1.00 75.44 123 SER A C 1
ATOM 940 O O . SER A 1 123 ? -0.859 12.786 6.508 1.00 75.44 123 SER A O 1
ATOM 942 N N . LEU A 1 124 ? -0.572 14.991 6.837 1.00 79.94 124 LEU A N 1
ATOM 943 C CA . LEU A 1 124 ? -0.397 15.329 5.422 1.00 79.94 124 LEU A CA 1
ATOM 944 C C . LEU A 1 124 ? 0.894 14.728 4.853 1.00 79.94 124 LEU A C 1
ATOM 946 O O . LEU A 1 124 ? 0.854 14.091 3.805 1.00 79.94 124 LEU A O 1
ATOM 950 N N . VAL A 1 125 ? 2.019 14.880 5.558 1.00 78.75 125 VAL A N 1
ATOM 951 C CA . VAL A 1 125 ? 3.307 14.291 5.156 1.00 78.75 125 VAL A CA 1
ATOM 952 C C . VAL A 1 125 ? 3.192 12.770 5.057 1.00 78.75 125 VAL A C 1
ATOM 954 O O . VAL A 1 125 ? 3.594 12.195 4.049 1.00 78.75 125 VAL A O 1
ATOM 957 N N . ALA A 1 126 ? 2.578 12.117 6.047 1.00 77.56 126 ALA A N 1
ATOM 958 C CA . ALA A 1 126 ? 2.359 10.674 6.021 1.00 77.56 126 ALA A CA 1
ATOM 959 C C . ALA A 1 126 ? 1.491 10.238 4.829 1.00 77.56 126 ALA A C 1
ATOM 961 O O . ALA A 1 126 ? 1.765 9.205 4.226 1.00 77.56 126 ALA A O 1
ATOM 962 N N . LEU A 1 127 ? 0.484 11.032 4.448 1.00 80.50 127 LEU A N 1
ATOM 963 C CA . LEU A 1 127 ? -0.361 10.755 3.284 1.00 80.50 127 LEU A CA 1
ATOM 964 C C . LEU A 1 127 ? 0.410 10.900 1.963 1.00 80.50 127 LEU A C 1
ATOM 966 O O . LEU A 1 127 ? 0.244 10.065 1.076 1.00 80.50 127 LEU A O 1
ATOM 970 N N . ILE A 1 128 ? 1.282 11.906 1.842 1.00 79.19 128 ILE A N 1
ATOM 971 C CA . ILE A 1 128 ? 2.166 12.074 0.675 1.00 79.19 128 ILE A CA 1
ATOM 972 C C . ILE A 1 128 ? 3.121 10.882 0.559 1.00 79.19 128 ILE A C 1
ATOM 974 O O . ILE A 1 128 ? 3.221 10.280 -0.508 1.00 79.19 128 ILE A O 1
ATOM 978 N N . VAL A 1 129 ? 3.773 10.501 1.663 1.00 80.94 129 VAL A N 1
ATOM 979 C CA . VAL A 1 129 ? 4.666 9.333 1.710 1.00 80.94 129 VAL A CA 1
ATOM 980 C C . VAL A 1 129 ? 3.912 8.064 1.321 1.00 80.94 129 VAL A C 1
ATOM 982 O O . VAL A 1 129 ? 4.397 7.299 0.497 1.00 80.94 129 VAL A O 1
ATOM 985 N N . LEU A 1 130 ? 2.699 7.863 1.840 1.00 84.31 130 LEU A N 1
ATOM 986 C CA . LEU A 1 130 ? 1.862 6.714 1.498 1.00 84.31 130 LEU A CA 1
ATOM 987 C C . LEU A 1 130 ? 1.506 6.692 0.006 1.00 84.31 130 LEU A C 1
ATOM 989 O O . LEU A 1 130 ? 1.582 5.636 -0.612 1.00 84.31 130 LEU A O 1
ATOM 993 N N . GLY A 1 131 ? 1.197 7.847 -0.592 1.00 83.75 131 GLY A N 1
ATOM 994 C CA . GLY A 1 131 ? 0.975 7.965 -2.035 1.00 83.75 131 GLY A CA 1
ATOM 995 C C . GLY A 1 131 ? 2.214 7.614 -2.867 1.00 83.75 131 GLY A C 1
ATOM 996 O O . GLY A 1 131 ? 2.102 6.909 -3.867 1.00 83.75 131 GLY A O 1
ATOM 997 N N . MET A 1 132 ? 3.404 8.044 -2.437 1.00 84.06 132 MET A N 1
ATOM 998 C CA . MET A 1 132 ? 4.663 7.697 -3.107 1.00 84.06 132 MET A CA 1
ATOM 999 C C . MET A 1 132 ? 4.989 6.206 -2.990 1.00 84.06 132 MET A C 1
ATOM 1001 O O . MET A 1 132 ? 5.357 5.585 -3.986 1.00 84.06 132 MET A O 1
ATOM 1005 N N . LEU A 1 133 ? 4.836 5.625 -1.796 1.00 85.44 133 LEU A N 1
ATOM 1006 C CA . LEU A 1 133 ? 5.070 4.198 -1.566 1.00 85.44 133 LEU A CA 1
ATOM 1007 C C . LEU A 1 133 ? 4.086 3.352 -2.378 1.00 85.44 133 LEU A C 1
ATOM 1009 O O . LEU A 1 133 ? 4.535 2.442 -3.064 1.00 85.44 133 LEU A O 1
ATOM 1013 N N . PHE A 1 134 ? 2.797 3.722 -2.382 1.00 89.44 134 PHE A N 1
ATOM 1014 C CA . PHE A 1 134 ? 1.765 3.096 -3.217 1.00 89.44 134 PHE A CA 1
ATOM 1015 C C . PHE A 1 134 ? 2.152 3.100 -4.696 1.00 89.44 134 PHE A C 1
ATOM 1017 O O . PHE A 1 134 ? 1.966 2.116 -5.400 1.00 89.44 134 PHE A O 1
ATOM 1024 N N . PHE A 1 135 ? 2.670 4.225 -5.191 1.00 86.94 135 PHE A N 1
ATOM 1025 C CA . PHE A 1 135 ? 3.045 4.348 -6.593 1.00 86.94 135 PHE A CA 1
ATOM 1026 C C . PHE A 1 135 ? 4.245 3.454 -6.948 1.00 86.94 135 PHE A C 1
ATOM 1028 O O . PHE A 1 135 ? 4.247 2.808 -7.994 1.00 86.94 135 PHE A O 1
ATOM 1035 N N . GLN A 1 136 ? 5.246 3.375 -6.065 1.00 87.38 136 GLN A N 1
ATOM 1036 C CA . GLN A 1 136 ? 6.426 2.525 -6.260 1.00 87.38 136 GLN A CA 1
ATOM 1037 C C . GLN A 1 136 ? 6.077 1.030 -6.258 1.00 87.38 136 GLN A C 1
ATOM 1039 O O . GLN A 1 136 ? 6.564 0.292 -7.113 1.00 87.38 136 GLN A O 1
ATOM 1044 N N . SER A 1 137 ? 5.219 0.583 -5.340 1.00 89.62 137 SER A N 1
ATOM 1045 C CA . SER A 1 137 ? 4.741 -0.806 -5.287 1.00 89.62 137 SER A CA 1
ATOM 1046 C C . SER A 1 137 ? 3.806 -1.133 -6.454 1.00 89.62 137 SER A C 1
ATOM 1048 O O . SER A 1 137 ? 3.977 -2.161 -7.111 1.00 89.62 137 SER A O 1
ATOM 1050 N N . ALA A 1 138 ? 2.887 -0.227 -6.808 1.00 91.31 138 ALA A N 1
ATOM 1051 C CA . ALA A 1 138 ? 1.992 -0.400 -7.953 1.00 91.31 138 ALA A CA 1
ATOM 1052 C C . ALA A 1 138 ? 2.756 -0.582 -9.275 1.00 91.31 138 ALA A C 1
ATOM 1054 O O . ALA A 1 138 ? 2.283 -1.296 -10.158 1.00 91.31 138 ALA A O 1
ATOM 1055 N N . HIS A 1 139 ? 3.950 0.003 -9.413 1.00 90.12 139 HIS A N 1
ATOM 1056 C CA . HIS A 1 139 ? 4.787 -0.182 -10.598 1.00 90.12 139 HIS A CA 1
ATOM 1057 C C . HIS A 1 139 ? 5.239 -1.642 -10.787 1.00 90.12 139 HIS A C 1
ATOM 1059 O O . HIS A 1 139 ? 5.298 -2.113 -11.924 1.00 90.12 139 HIS A O 1
ATOM 1065 N N . ILE A 1 140 ? 5.513 -2.385 -9.704 1.00 91.94 140 ILE A N 1
ATOM 1066 C CA . ILE A 1 140 ? 5.862 -3.818 -9.780 1.00 91.94 140 ILE A CA 1
ATOM 1067 C C . ILE A 1 140 ? 4.700 -4.584 -10.416 1.00 91.94 140 ILE A C 1
ATOM 1069 O O . ILE A 1 140 ? 4.878 -5.309 -11.392 1.00 91.94 140 ILE A O 1
ATOM 1073 N N . TYR A 1 141 ? 3.486 -4.345 -9.937 1.00 94.38 141 TYR A N 1
ATOM 1074 C CA . TYR A 1 141 ? 2.293 -5.022 -10.428 1.00 94.38 141 TYR A CA 1
ATOM 1075 C C . TYR A 1 141 ? 1.871 -4.579 -11.828 1.00 94.38 141 TYR A C 1
ATOM 1077 O O . TYR A 1 141 ? 1.439 -5.403 -12.633 1.00 94.38 141 TYR A O 1
ATOM 1085 N N . ALA A 1 142 ? 2.043 -3.299 -12.160 1.00 91.88 142 ALA A N 1
ATOM 1086 C CA . ALA A 1 142 ? 1.855 -2.816 -13.521 1.00 91.88 142 ALA A CA 1
ATOM 1087 C C . ALA A 1 142 ? 2.835 -3.508 -14.482 1.00 91.88 142 ALA A C 1
ATOM 1089 O O . ALA A 1 142 ? 2.441 -3.932 -15.568 1.00 91.88 142 ALA A O 1
ATOM 1090 N N . SER A 1 143 ? 4.101 -3.676 -14.079 1.00 89.50 143 SER A N 1
ATOM 1091 C CA . SER A 1 143 ? 5.092 -4.415 -14.869 1.00 89.50 143 SER A CA 1
ATOM 1092 C C . SER A 1 143 ? 4.768 -5.907 -14.976 1.00 89.50 143 SER A C 1
ATOM 1094 O O . SER A 1 143 ? 4.887 -6.468 -16.063 1.00 89.50 143 SER A O 1
ATOM 1096 N N . ALA A 1 144 ? 4.251 -6.522 -13.908 1.00 92.00 144 ALA A N 1
ATOM 1097 C CA . ALA A 1 144 ? 3.790 -7.906 -13.915 1.00 92.00 144 ALA A CA 1
ATOM 1098 C C . ALA A 1 144 ? 2.647 -8.117 -14.913 1.00 92.00 144 ALA A C 1
ATOM 1100 O O . ALA A 1 144 ? 2.698 -9.018 -15.747 1.00 92.00 144 ALA A O 1
ATOM 1101 N N . GLY A 1 145 ? 1.650 -7.229 -14.891 1.00 91.25 145 GLY A N 1
ATOM 1102 C CA . GLY A 1 145 ? 0.554 -7.242 -15.854 1.00 91.25 145 GLY A CA 1
ATOM 1103 C C . GLY A 1 145 ? 1.039 -7.087 -17.297 1.00 91.25 145 GLY A C 1
ATOM 1104 O O . GLY A 1 145 ? 0.612 -7.826 -18.180 1.00 91.25 145 GLY A O 1
ATOM 1105 N N . ARG A 1 146 ? 1.987 -6.176 -17.546 1.00 90.38 146 ARG A N 1
ATOM 1106 C CA . ARG A 1 146 ? 2.588 -5.996 -18.877 1.00 90.38 146 ARG A CA 1
ATOM 1107 C C . ARG A 1 146 ? 3.354 -7.221 -19.359 1.00 90.38 146 ARG A C 1
ATOM 1109 O O . ARG A 1 146 ? 3.247 -7.564 -20.530 1.00 90.38 146 ARG A O 1
ATOM 1116 N N . ALA A 1 147 ? 4.081 -7.892 -18.470 1.00 89.69 147 ALA A N 1
ATOM 1117 C CA . ALA A 1 147 ? 4.820 -9.103 -18.807 1.00 89.69 147 ALA A CA 1
ATOM 1118 C C . ALA A 1 147 ? 3.898 -10.254 -19.251 1.00 89.69 147 ALA A C 1
ATOM 1120 O O . ALA A 1 147 ? 4.301 -11.070 -20.072 1.00 89.69 147 ALA A O 1
ATOM 1121 N N . ILE A 1 148 ? 2.656 -10.298 -18.751 1.00 89.75 148 ILE A N 1
ATOM 1122 C CA . ILE A 1 148 ? 1.656 -11.304 -19.148 1.00 89.75 148 ILE A CA 1
ATOM 1123 C C . ILE A 1 148 ? 1.140 -11.059 -20.575 1.00 89.75 148 ILE A C 1
ATOM 1125 O O . ILE A 1 148 ? 0.855 -12.012 -21.296 1.00 89.75 148 ILE A O 1
ATOM 1129 N N . ALA A 1 149 ? 1.018 -9.798 -20.996 1.00 90.38 149 ALA A N 1
ATOM 1130 C CA . ALA A 1 149 ? 0.495 -9.431 -22.311 1.00 90.38 149 ALA A CA 1
ATOM 1131 C C . ALA A 1 149 ? 1.279 -8.248 -22.912 1.00 90.38 149 ALA A C 1
ATOM 1133 O O . ALA A 1 149 ? 0.787 -7.110 -22.905 1.00 90.38 149 ALA A O 1
ATOM 1134 N N . PRO A 1 150 ? 2.487 -8.492 -23.449 1.00 85.81 150 PRO A N 1
ATOM 1135 C CA . PRO A 1 150 ? 3.368 -7.433 -23.945 1.00 85.81 150 PRO A CA 1
ATOM 1136 C C . PRO A 1 150 ? 2.795 -6.690 -25.159 1.00 85.81 150 PRO A C 1
ATOM 1138 O O . PRO A 1 150 ? 3.133 -5.532 -25.381 1.00 85.81 150 PRO A O 1
ATOM 1141 N N . GLU A 1 151 ? 1.883 -7.315 -25.909 1.00 86.75 151 GLU A N 1
ATOM 1142 C CA . GLU A 1 151 ? 1.216 -6.704 -27.069 1.00 86.75 151 GLU A CA 1
ATOM 1143 C C . GLU A 1 151 ? 0.069 -5.752 -26.690 1.00 86.75 151 GLU A C 1
ATOM 1145 O O . GLU A 1 151 ? -0.536 -5.116 -27.554 1.00 86.75 151 GLU A O 1
ATOM 1150 N N . SER A 1 152 ? -0.260 -5.633 -25.399 1.00 81.44 152 SER A N 1
ATOM 1151 C CA . SER A 1 152 ? -1.320 -4.728 -24.965 1.00 81.44 152 SER A CA 1
ATOM 1152 C C . SER A 1 152 ? -0.903 -3.265 -25.152 1.00 81.44 152 SER A C 1
ATOM 1154 O O . SER A 1 152 ? 0.053 -2.784 -24.549 1.00 81.44 152 SER A O 1
ATOM 1156 N N . GLY A 1 153 ? -1.642 -2.537 -25.993 1.00 79.25 153 GLY A N 1
ATOM 1157 C CA . GLY A 1 153 ? -1.415 -1.110 -26.213 1.00 79.25 153 GLY A CA 1
ATOM 1158 C C . GLY A 1 153 ? -1.542 -0.286 -24.924 1.00 79.25 153 GLY A C 1
ATOM 1159 O O . GLY A 1 153 ? -2.297 -0.627 -24.006 1.00 79.25 153 GLY A O 1
ATOM 1160 N N . LEU A 1 154 ? -0.807 0.827 -24.864 1.00 79.38 154 LEU A N 1
ATOM 1161 C CA . LEU A 1 154 ? -0.905 1.809 -23.781 1.00 79.38 154 LEU A CA 1
ATOM 1162 C C . LEU A 1 154 ? -2.321 2.395 -23.714 1.00 79.38 154 LEU A C 1
ATOM 1164 O O . LEU A 1 154 ? -2.887 2.806 -24.731 1.00 79.38 154 LEU A O 1
ATOM 1168 N N . ILE A 1 155 ? -2.888 2.479 -22.508 1.00 74.81 155 ILE A N 1
ATOM 1169 C CA . ILE A 1 155 ? -4.223 3.051 -22.323 1.00 74.81 155 ILE A CA 1
ATOM 1170 C C . ILE A 1 155 ? -4.146 4.568 -22.518 1.00 74.81 155 ILE A C 1
ATOM 1172 O O . ILE A 1 155 ? -3.562 5.293 -21.710 1.00 74.81 155 ILE A O 1
ATOM 1176 N N . ASN A 1 156 ? -4.795 5.082 -23.564 1.00 72.56 156 ASN A N 1
ATOM 1177 C CA . ASN A 1 156 ? -4.855 6.519 -23.820 1.00 72.56 156 ASN A CA 1
ATOM 1178 C C . ASN A 1 156 ? -6.001 7.178 -23.026 1.00 72.56 156 ASN A C 1
ATOM 1180 O O . ASN A 1 156 ? -7.047 7.541 -23.568 1.00 72.56 156 ASN A O 1
ATOM 1184 N N . LEU A 1 157 ? -5.802 7.313 -21.709 1.00 66.88 157 LEU A N 1
ATOM 1185 C CA . LEU A 1 157 ? -6.809 7.799 -20.749 1.00 66.88 157 LEU A CA 1
ATOM 1186 C C . LEU A 1 157 ? -7.364 9.195 -21.076 1.00 66.88 157 LEU A C 1
ATOM 1188 O O . LEU A 1 157 ? -8.506 9.513 -20.743 1.00 66.88 157 LEU A O 1
ATOM 1192 N N . HIS A 1 158 ? -6.548 10.022 -21.734 1.00 61.56 158 HIS A N 1
ATOM 1193 C CA . HIS A 1 158 ? -6.925 11.366 -22.159 1.00 61.56 158 HIS A CA 1
ATOM 1194 C C . HIS A 1 158 ? -8.140 11.346 -23.097 1.00 61.56 158 HIS A C 1
ATOM 1196 O O . HIS A 1 158 ? -9.043 12.168 -22.956 1.00 61.56 158 HIS A O 1
ATOM 1202 N N . ASN A 1 159 ? -8.191 10.375 -24.011 1.00 67.50 159 ASN A N 1
ATOM 1203 C CA . ASN A 1 159 ? -9.267 10.277 -24.993 1.00 67.50 159 ASN A CA 1
ATOM 1204 C C . ASN A 1 159 ? -10.551 9.719 -24.363 1.00 67.50 159 ASN A C 1
ATOM 1206 O O . ASN A 1 159 ? -11.633 10.213 -24.662 1.00 67.50 159 ASN A O 1
ATOM 1210 N N . LEU A 1 160 ? -10.425 8.779 -23.417 1.00 68.06 160 LEU A N 1
ATOM 1211 C CA . LEU A 1 160 ? -11.566 8.161 -22.732 1.00 68.06 160 LEU A CA 1
ATOM 1212 C C . LEU A 1 160 ? -12.420 9.197 -21.982 1.00 68.06 160 LEU A C 1
ATOM 1214 O O . LEU A 1 160 ? -13.644 9.199 -22.067 1.00 68.06 160 LEU A O 1
ATOM 1218 N N . GLY A 1 161 ? -11.778 10.100 -21.242 1.00 63.34 161 GLY A N 1
ATOM 1219 C CA . GLY A 1 161 ? -12.507 11.066 -20.427 1.00 63.34 161 GLY A CA 1
ATOM 1220 C C . GLY A 1 161 ? -12.958 12.324 -21.172 1.00 63.34 161 GLY A C 1
ATOM 1221 O O . GLY A 1 161 ? -13.975 12.913 -20.809 1.00 63.34 161 GLY A O 1
ATOM 1222 N N . ALA A 1 162 ? -12.255 12.712 -22.242 1.00 62.75 162 ALA A N 1
ATOM 1223 C CA . ALA A 1 162 ? -12.672 13.821 -23.098 1.00 62.75 162 ALA A CA 1
ATOM 1224 C C . ALA A 1 162 ? -13.968 13.509 -23.864 1.00 62.75 162 ALA A C 1
ATOM 1226 O O . ALA A 1 162 ? -14.735 14.424 -24.149 1.00 62.75 162 ALA A O 1
ATOM 1227 N N . GLU A 1 163 ? -14.239 12.240 -24.180 1.00 69.94 163 GLU A N 1
ATOM 1228 C CA . GLU A 1 163 ? -15.463 11.835 -24.878 1.00 69.94 163 GLU A CA 1
ATOM 1229 C C . GLU A 1 163 ? -16.701 11.803 -23.979 1.00 69.94 163 GLU A C 1
ATOM 1231 O O . GLU A 1 163 ? -17.766 12.241 -24.411 1.00 69.94 163 GLU A O 1
ATOM 1236 N N . ILE A 1 164 ? -16.564 11.377 -22.721 1.00 76.44 164 ILE A N 1
ATOM 1237 C CA . ILE A 1 164 ? -17.698 11.214 -21.794 1.00 76.44 164 ILE A CA 1
ATOM 1238 C C . ILE A 1 164 ? -18.312 12.568 -21.381 1.00 76.44 164 ILE A C 1
ATOM 1240 O O . ILE A 1 164 ? -19.508 12.646 -21.103 1.00 76.44 164 ILE A O 1
ATOM 1244 N N . PHE A 1 165 ? -17.529 13.655 -21.375 1.00 75.50 165 PHE A N 1
ATOM 1245 C CA . PHE A 1 165 ? -17.946 14.948 -20.804 1.00 75.50 165 PHE A CA 1
ATOM 1246 C C . PHE A 1 165 ? -18.059 16.107 -21.806 1.00 75.50 165 PHE A C 1
ATOM 1248 O O . PHE A 1 165 ? -18.155 17.262 -21.385 1.00 75.50 165 PHE A O 1
ATOM 1255 N N . LYS A 1 166 ? -18.126 15.836 -23.120 1.00 76.69 166 LYS A N 1
ATOM 1256 C CA . LYS A 1 166 ? -18.248 16.886 -24.161 1.00 76.69 166 LYS A CA 1
ATOM 1257 C C . LYS A 1 166 ? -19.431 17.851 -23.950 1.00 76.69 166 LYS A C 1
ATOM 1259 O O . LYS A 1 166 ? -19.366 18.984 -24.409 1.00 76.69 166 LYS A O 1
ATOM 1264 N N . GLY A 1 167 ? -20.490 17.430 -23.250 1.00 82.62 167 GLY A N 1
ATOM 1265 C CA . GLY A 1 167 ? -21.706 18.226 -23.022 1.00 82.62 167 GLY A CA 1
ATOM 1266 C C . GLY A 1 167 ? -21.696 19.177 -21.816 1.00 82.62 167 GLY A C 1
ATOM 1267 O O . GLY A 1 167 ? -22.624 19.969 -21.680 1.00 82.62 167 GLY A O 1
ATOM 1268 N N . PHE A 1 168 ? -20.688 19.135 -20.937 1.00 81.19 168 PHE A N 1
ATOM 1269 C CA . PHE A 1 168 ? -20.676 19.937 -19.705 1.00 81.19 168 PHE A CA 1
ATOM 1270 C C . PHE A 1 168 ? -19.356 20.708 -19.568 1.00 81.19 168 PHE A C 1
ATOM 1272 O O . PHE A 1 168 ? -18.378 20.128 -19.113 1.00 81.19 168 PHE A O 1
ATOM 1279 N N . PRO A 1 169 ? -19.280 22.009 -19.898 1.00 78.44 169 PRO A N 1
ATOM 1280 C CA . PRO A 1 169 ? -17.999 22.720 -19.980 1.00 78.44 169 PRO A CA 1
ATOM 1281 C C . PRO A 1 169 ? -17.277 22.844 -18.627 1.00 78.44 169 PRO A C 1
ATOM 1283 O O . PRO A 1 169 ? -16.071 22.627 -18.546 1.00 78.44 169 PRO A O 1
ATOM 1286 N N . ILE A 1 170 ? -18.006 23.128 -17.542 1.00 79.31 170 ILE A N 1
ATOM 1287 C CA . ILE A 1 170 ? -17.417 23.269 -16.196 1.00 79.31 170 ILE A CA 1
ATOM 1288 C C . ILE A 1 170 ? -17.081 21.899 -15.598 1.00 79.31 170 ILE A C 1
ATOM 1290 O O . ILE A 1 170 ? -15.987 21.697 -15.070 1.00 79.31 170 ILE A O 1
ATOM 1294 N N . LEU A 1 171 ? -18.005 20.939 -15.706 1.00 73.75 171 LEU A N 1
ATOM 1295 C CA . LEU A 1 171 ? -17.779 19.581 -15.212 1.00 73.75 171 LEU A CA 1
ATOM 1296 C C . LEU A 1 171 ? -16.663 18.894 -16.009 1.00 73.75 171 LEU A C 1
ATOM 1298 O O . LEU A 1 171 ? -15.799 18.263 -15.420 1.00 73.75 171 LEU A O 1
ATOM 1302 N N . GLY A 1 172 ? -16.624 19.091 -17.325 1.00 71.31 172 GLY A N 1
ATOM 1303 C CA . GLY A 1 172 ? -15.573 18.616 -18.219 1.00 71.31 172 GLY A CA 1
ATOM 1304 C C . GLY A 1 172 ? -14.213 19.243 -17.921 1.00 71.31 172 GLY A C 1
ATOM 1305 O O . GLY A 1 172 ? -13.206 18.549 -18.009 1.00 71.31 172 GLY A O 1
ATOM 1306 N N . TRP A 1 173 ? -14.159 20.506 -17.481 1.00 72.56 173 TRP A N 1
ATOM 1307 C CA . TRP A 1 173 ? -12.915 21.119 -17.005 1.00 72.56 173 TRP A CA 1
ATOM 1308 C C . TRP A 1 173 ? -12.430 20.506 -15.681 1.00 72.56 173 TRP A C 1
ATOM 1310 O O . TRP A 1 173 ? -11.264 20.122 -15.586 1.00 72.56 173 TRP A O 1
ATOM 1320 N N . LEU A 1 174 ? -13.311 20.335 -14.685 1.00 69.75 174 LEU A N 1
ATOM 1321 C CA . LEU A 1 174 ? -12.961 19.699 -13.402 1.00 69.75 174 LEU A CA 1
ATOM 1322 C C . LEU A 1 174 ? -12.559 18.230 -13.577 1.00 69.75 174 LEU A C 1
ATOM 1324 O O . LEU A 1 174 ? -11.545 17.777 -13.039 1.00 69.75 174 LEU A O 1
ATOM 1328 N N . VAL A 1 175 ? -13.327 17.485 -14.367 1.00 69.56 175 VAL A N 1
ATOM 1329 C CA . VAL A 1 175 ? -13.035 16.090 -14.691 1.00 69.56 175 VAL A CA 1
ATOM 1330 C C . VAL A 1 175 ? -11.763 16.010 -15.530 1.00 69.56 175 VAL A C 1
ATOM 1332 O O . VAL A 1 175 ? -10.910 15.185 -15.236 1.00 69.56 175 VAL A O 1
ATOM 1335 N N . GLY A 1 176 ? -11.550 16.920 -16.481 1.00 65.94 176 GLY A N 1
ATOM 1336 C CA . GLY A 1 176 ? -10.320 17.022 -17.267 1.00 65.94 176 GLY A CA 1
ATOM 1337 C C . GLY A 1 176 ? -9.076 17.292 -16.416 1.00 65.94 176 GLY A C 1
ATOM 1338 O O . GLY A 1 176 ? -8.046 16.659 -16.633 1.00 65.94 176 GLY A O 1
ATOM 1339 N N . LEU A 1 177 ? -9.161 18.167 -15.409 1.00 68.44 177 LEU A N 1
ATOM 1340 C CA . LEU A 1 177 ? -8.085 18.387 -14.434 1.00 68.44 177 LEU A CA 1
ATOM 1341 C C . LEU A 1 177 ? -7.777 17.097 -13.654 1.00 68.44 177 LEU A C 1
ATOM 1343 O O . LEU A 1 177 ? -6.622 16.684 -13.548 1.00 68.44 177 LEU A O 1
ATOM 1347 N N . SER A 1 178 ? -8.826 16.431 -13.169 1.00 68.25 178 SER A N 1
ATOM 1348 C CA . SER A 1 178 ? -8.727 15.170 -12.421 1.00 68.25 178 SER A CA 1
ATOM 1349 C C . SER A 1 178 ? -8.106 14.055 -13.271 1.00 68.25 178 SER A C 1
ATOM 1351 O O . SER A 1 178 ? -7.200 13.345 -12.836 1.00 68.25 178 SER A O 1
ATOM 1353 N N . LEU A 1 179 ? -8.547 13.949 -14.525 1.00 69.38 179 LEU A N 1
ATOM 1354 C CA . LEU A 1 179 ? -8.066 12.988 -15.509 1.00 69.38 179 LEU A CA 1
ATOM 1355 C C . LEU A 1 179 ? -6.658 13.296 -15.993 1.00 69.38 179 LEU A C 1
ATOM 1357 O O . LEU 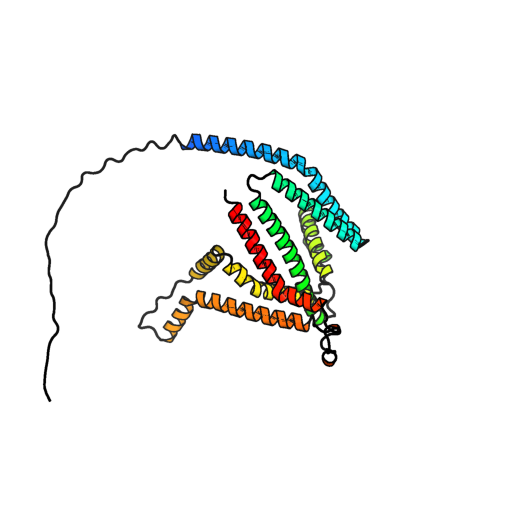A 1 179 ? -5.965 12.367 -16.373 1.00 69.38 179 LEU A O 1
ATOM 1361 N N . ARG A 1 180 ? -6.206 14.555 -15.983 1.00 68.56 180 ARG A N 1
ATOM 1362 C CA . ARG A 1 180 ? -4.801 14.897 -16.248 1.00 68.56 180 ARG A CA 1
ATOM 1363 C C . ARG A 1 180 ? -3.895 14.397 -15.132 1.00 68.56 180 ARG A C 1
ATOM 1365 O O . ARG A 1 180 ? -2.858 13.815 -15.432 1.00 68.56 180 ARG A O 1
ATOM 1372 N N . GLY A 1 181 ? -4.309 14.555 -13.873 1.00 66.88 181 GLY A N 1
ATOM 1373 C CA . GLY A 1 181 ? -3.615 13.943 -12.736 1.00 66.88 181 GLY A CA 1
ATOM 1374 C C . GLY A 1 181 ? -3.563 12.420 -12.868 1.00 66.88 181 GLY A C 1
ATOM 1375 O O . GLY A 1 181 ? -2.490 11.823 -12.800 1.00 66.88 181 GLY A O 1
ATOM 1376 N N . LEU A 1 182 ? -4.706 11.797 -13.171 1.00 66.81 182 LEU A N 1
ATOM 1377 C CA . LEU A 1 182 ? -4.792 10.354 -13.398 1.00 66.81 182 LEU A CA 1
ATOM 1378 C C . LEU A 1 182 ? -3.988 9.900 -14.627 1.00 66.81 182 LEU A C 1
ATOM 1380 O O . LEU A 1 182 ? -3.336 8.867 -14.578 1.00 66.81 182 LEU A O 1
ATOM 1384 N N . ALA A 1 183 ? -3.973 10.675 -15.711 1.00 66.38 183 ALA A N 1
ATOM 1385 C CA . ALA A 1 183 ? -3.169 10.406 -16.899 1.00 66.38 183 ALA A CA 1
ATOM 1386 C C . ALA A 1 183 ? -1.671 10.525 -16.601 1.00 66.38 183 ALA A C 1
ATOM 1388 O O . ALA A 1 183 ? -0.888 9.771 -17.168 1.00 66.38 183 ALA A O 1
ATOM 1389 N N . GLY A 1 184 ? -1.270 11.424 -15.697 1.00 69.88 184 GLY A N 1
ATOM 1390 C CA . GLY A 1 184 ? 0.090 11.482 -15.163 1.00 69.88 184 GLY A CA 1
ATOM 1391 C C . GLY A 1 184 ? 0.464 10.195 -14.427 1.00 69.88 184 GLY A C 1
ATOM 1392 O O . GLY A 1 184 ? 1.514 9.624 -14.701 1.00 69.88 184 GLY A O 1
ATOM 1393 N N . VAL A 1 185 ? -0.436 9.680 -13.583 1.00 69.69 185 VAL A N 1
ATOM 1394 C CA . VAL A 1 185 ? -0.263 8.384 -12.901 1.00 69.69 185 VAL A CA 1
ATOM 1395 C C . VAL A 1 185 ? -0.199 7.228 -13.907 1.00 69.69 185 VAL A C 1
ATOM 1397 O O . VAL A 1 185 ? 0.689 6.387 -13.819 1.00 69.69 185 VAL A O 1
ATOM 1400 N N . VAL A 1 186 ? -1.090 7.209 -14.902 1.00 72.81 186 VAL A N 1
ATOM 1401 C CA . VAL A 1 186 ? -1.139 6.180 -15.956 1.00 72.81 186 VAL A CA 1
ATOM 1402 C C . VAL A 1 186 ? 0.116 6.181 -16.816 1.00 72.81 186 VAL A C 1
ATOM 1404 O O . VAL A 1 186 ? 0.658 5.116 -17.099 1.00 72.81 186 VAL A O 1
ATOM 1407 N N . ARG A 1 187 ? 0.614 7.360 -17.196 1.00 72.44 187 ARG A N 1
ATOM 1408 C CA . ARG A 1 187 ? 1.875 7.490 -17.934 1.00 72.44 187 ARG A CA 1
ATOM 1409 C C . ARG A 1 187 ? 3.069 7.099 -17.078 1.00 72.44 187 ARG A C 1
ATOM 1411 O O . ARG A 1 187 ? 3.924 6.374 -17.561 1.00 72.44 187 ARG A O 1
ATOM 1418 N N . GLY A 1 188 ? 3.105 7.528 -15.818 1.00 71.88 188 GLY A N 1
ATOM 1419 C CA . GLY A 1 188 ? 4.197 7.198 -14.905 1.00 71.88 188 GLY A CA 1
ATOM 1420 C C . GLY A 1 188 ? 4.271 5.710 -14.541 1.00 71.88 188 GLY A C 1
ATOM 1421 O O . GLY A 1 188 ? 5.346 5.228 -14.207 1.00 71.88 188 GLY A O 1
ATOM 1422 N N . LEU A 1 189 ? 3.155 4.980 -14.621 1.00 73.75 189 LEU A N 1
ATOM 1423 C CA . LEU A 1 189 ? 3.108 3.520 -14.462 1.00 73.75 189 LEU A CA 1
ATOM 1424 C C . LEU A 1 189 ? 3.202 2.763 -15.797 1.00 73.75 189 LEU A C 1
ATOM 1426 O O . LEU A 1 189 ? 3.166 1.532 -15.792 1.00 73.75 189 LEU A O 1
ATOM 1430 N N . GLU A 1 190 ? 3.277 3.481 -16.925 1.00 77.88 190 GLU A N 1
ATOM 1431 C CA . GLU A 1 190 ? 3.245 2.925 -18.285 1.00 77.88 190 GLU A CA 1
ATOM 1432 C C . GLU A 1 190 ? 2.091 1.918 -18.468 1.00 77.88 190 GLU A C 1
ATOM 1434 O O . GLU A 1 190 ? 2.255 0.810 -18.977 1.00 77.88 190 GLU A O 1
ATOM 1439 N N . LEU A 1 191 ? 0.907 2.292 -17.978 1.00 77.12 191 LEU A N 1
ATOM 1440 C CA . LEU A 1 191 ? -0.227 1.392 -17.786 1.00 77.12 191 LEU A CA 1
ATOM 1441 C C . LEU A 1 191 ? -0.833 0.911 -19.121 1.00 77.12 191 LEU A C 1
ATOM 1443 O O . LEU A 1 191 ? -1.451 1.678 -19.866 1.00 77.12 191 LEU A O 1
ATOM 1447 N N . THR A 1 192 ? -0.707 -0.390 -19.392 1.00 86.06 192 THR A N 1
ATOM 1448 C CA . THR A 1 192 ? -1.490 -1.113 -20.411 1.00 86.06 192 THR A CA 1
ATOM 1449 C C . THR A 1 192 ? -2.761 -1.705 -19.790 1.00 86.06 192 THR A C 1
ATOM 1451 O O . THR A 1 192 ? -2.931 -1.669 -18.570 1.00 86.06 192 THR A O 1
ATOM 1454 N N . ALA A 1 193 ? -3.661 -2.280 -20.597 1.00 84.69 193 ALA A N 1
ATOM 1455 C CA . ALA A 1 193 ? -4.870 -2.951 -20.091 1.00 84.69 193 ALA A CA 1
ATOM 1456 C C . ALA A 1 193 ? -4.551 -4.025 -19.033 1.00 84.69 193 ALA A C 1
ATOM 1458 O O . ALA A 1 193 ? -5.170 -4.063 -17.969 1.00 84.69 193 ALA A O 1
ATOM 1459 N N . PHE A 1 194 ? -3.533 -4.850 -19.287 1.00 87.38 194 PHE A N 1
ATOM 1460 C CA . PHE A 1 194 ? -3.093 -5.864 -18.330 1.00 87.38 194 PHE A CA 1
ATOM 1461 C C . PHE A 1 194 ? -2.270 -5.271 -17.187 1.00 87.38 194 PHE A C 1
ATOM 1463 O O . PHE A 1 194 ? -2.383 -5.742 -16.058 1.00 87.38 194 PHE A O 1
ATOM 1470 N N . GLY A 1 195 ? -1.515 -4.193 -17.427 1.00 86.88 195 GLY A N 1
ATOM 1471 C CA . GLY A 1 195 ? -0.901 -3.421 -16.346 1.00 86.88 195 GLY A CA 1
ATOM 1472 C C . GLY A 1 195 ? -1.943 -2.897 -15.350 1.00 86.88 195 GLY A C 1
ATOM 1473 O O . GLY A 1 195 ? -1.725 -2.956 -14.143 1.00 86.88 195 GLY A O 1
ATOM 1474 N N . LEU A 1 196 ? -3.105 -2.443 -15.838 1.00 87.31 196 LEU A N 1
ATOM 1475 C CA . LEU A 1 196 ? -4.200 -1.962 -14.993 1.00 87.31 196 LEU A CA 1
ATOM 1476 C C . LEU A 1 196 ? -4.792 -3.093 -14.160 1.00 87.31 196 LEU A C 1
ATOM 1478 O O . LEU A 1 196 ? -5.026 -2.904 -12.968 1.00 87.31 196 LEU A O 1
ATOM 1482 N N . LEU A 1 197 ? -4.982 -4.270 -14.760 1.00 89.12 197 LEU A N 1
ATOM 1483 C CA . LEU A 1 197 ? -5.388 -5.465 -14.026 1.00 89.12 197 LEU A CA 1
ATOM 1484 C C . LEU A 1 197 ? -4.372 -5.813 -12.926 1.00 89.12 197 LEU A C 1
ATOM 1486 O O . LEU A 1 197 ? -4.774 -6.085 -11.798 1.00 89.12 197 LEU A O 1
ATOM 1490 N N . GLY A 1 198 ? -3.073 -5.718 -13.221 1.00 92.25 198 GLY A N 1
ATOM 1491 C CA . GLY A 1 198 ? -2.008 -5.869 -12.230 1.00 92.25 198 GLY A CA 1
ATOM 1492 C C . GLY A 1 198 ? -2.167 -4.897 -11.058 1.00 92.25 198 GLY A C 1
ATOM 1493 O O . GLY A 1 198 ? -2.188 -5.321 -9.905 1.00 92.25 198 GLY A O 1
ATOM 1494 N N . VAL A 1 199 ? -2.368 -3.605 -11.332 1.00 90.88 199 VAL A N 1
ATOM 1495 C CA . VAL A 1 199 ? -2.609 -2.591 -10.287 1.00 90.88 199 VAL A CA 1
ATOM 1496 C C . VAL A 1 199 ? -3.903 -2.857 -9.503 1.00 90.88 199 VAL A C 1
ATOM 1498 O O . VAL A 1 199 ? -3.950 -2.614 -8.300 1.00 90.88 199 VAL A O 1
ATOM 1501 N N . MET A 1 200 ? -4.957 -3.386 -10.128 1.00 90.44 200 MET A N 1
ATOM 1502 C CA . MET A 1 200 ? -6.174 -3.783 -9.404 1.00 90.44 200 MET A CA 1
ATOM 1503 C C . MET A 1 200 ? -5.912 -4.950 -8.447 1.00 90.44 200 MET A C 1
ATOM 1505 O O . MET A 1 200 ? -6.360 -4.913 -7.302 1.00 90.44 200 MET A O 1
ATOM 1509 N N . ILE A 1 201 ? -5.144 -5.953 -8.884 1.00 93.81 201 ILE A N 1
ATOM 1510 C CA . ILE A 1 201 ? -4.717 -7.070 -8.032 1.00 93.81 201 ILE A CA 1
ATOM 1511 C C . ILE A 1 201 ? -3.880 -6.548 -6.858 1.00 93.81 201 ILE A C 1
ATOM 1513 O O . ILE A 1 201 ? -4.145 -6.920 -5.715 1.00 93.81 201 ILE A O 1
ATOM 1517 N N . TYR A 1 202 ? -2.950 -5.624 -7.119 1.00 95.06 202 TYR A N 1
ATOM 1518 C CA . TYR A 1 202 ? -2.179 -4.948 -6.075 1.00 95.06 202 TYR A CA 1
ATOM 1519 C C . TYR A 1 202 ? -3.080 -4.292 -5.027 1.00 95.06 202 TYR A C 1
ATOM 1521 O O . TYR A 1 202 ? -2.916 -4.530 -3.835 1.00 95.06 202 TYR A O 1
ATOM 1529 N N . VAL A 1 203 ? -4.077 -3.509 -5.453 1.00 93.50 203 VAL A N 1
ATOM 1530 C CA . VAL A 1 203 ? -5.007 -2.834 -4.534 1.00 93.50 203 VAL A CA 1
ATOM 1531 C C . VAL A 1 203 ? -5.760 -3.839 -3.662 1.00 93.50 203 VAL A C 1
ATOM 1533 O O . VAL A 1 203 ? -5.951 -3.580 -2.473 1.00 93.50 203 VAL A O 1
ATOM 1536 N N . ILE A 1 204 ? -6.169 -4.985 -4.212 1.00 94.06 204 ILE A N 1
ATOM 1537 C CA . ILE A 1 204 ? -6.861 -6.040 -3.458 1.00 94.06 204 ILE A CA 1
ATOM 1538 C C . ILE A 1 204 ? -5.932 -6.648 -2.399 1.00 94.06 204 ILE A C 1
ATOM 1540 O O . ILE A 1 204 ? -6.317 -6.736 -1.231 1.00 94.06 204 ILE A O 1
ATOM 1544 N N . ILE A 1 205 ? -4.711 -7.019 -2.789 1.00 94.69 205 ILE A N 1
ATOM 1545 C CA . ILE A 1 205 ? -3.707 -7.605 -1.890 1.00 94.69 205 ILE A CA 1
ATOM 1546 C C . ILE A 1 205 ? -3.344 -6.609 -0.786 1.00 94.69 205 ILE A C 1
ATOM 1548 O O . ILE A 1 205 ? -3.484 -6.916 0.399 1.00 94.69 205 ILE A O 1
ATOM 1552 N N . GLN A 1 206 ? -2.998 -5.377 -1.160 1.00 94.25 206 GLN A N 1
ATOM 1553 C CA . GLN A 1 206 ? -2.615 -4.329 -0.220 1.00 94.25 206 GLN A CA 1
ATOM 1554 C C . GLN A 1 206 ? -3.754 -3.978 0.747 1.00 94.25 206 GLN A C 1
ATOM 1556 O O . GLN A 1 206 ? -3.518 -3.722 1.930 1.00 94.25 206 GLN A O 1
ATOM 1561 N N . SER A 1 207 ? -5.005 -4.002 0.271 1.00 92.75 207 SER A N 1
ATOM 1562 C CA . SER A 1 207 ? -6.179 -3.838 1.133 1.00 92.75 207 SER A CA 1
ATOM 1563 C C . SER A 1 207 ? -6.273 -4.965 2.158 1.00 92.75 207 SER A C 1
ATOM 1565 O O . SER A 1 207 ? -6.549 -4.690 3.322 1.00 92.75 207 SER A O 1
ATOM 1567 N N . GLY A 1 208 ? -6.000 -6.212 1.765 1.00 92.88 208 GLY A N 1
ATOM 1568 C CA . GLY A 1 208 ? -5.961 -7.360 2.673 1.00 92.88 208 GLY A CA 1
ATOM 1569 C C . GLY A 1 208 ? -4.894 -7.248 3.766 1.00 92.88 208 GLY A C 1
ATOM 1570 O O . GLY A 1 208 ? -5.162 -7.586 4.919 1.00 92.88 208 GLY A O 1
ATOM 1571 N N . GLU A 1 209 ? -3.720 -6.702 3.448 1.00 92.31 209 GLU A N 1
ATOM 1572 C CA . GLU A 1 209 ? -2.641 -6.485 4.424 1.00 92.31 209 GLU A CA 1
ATOM 1573 C C . GLU A 1 209 ? -2.972 -5.377 5.431 1.00 92.31 209 GLU A C 1
ATOM 1575 O O . GLU A 1 209 ? -2.790 -5.522 6.648 1.00 92.31 209 GLU A O 1
ATOM 1580 N N . VAL A 1 210 ? -3.496 -4.264 4.914 1.00 92.06 210 VAL A N 1
ATOM 1581 C CA . VAL A 1 210 ? -3.672 -3.023 5.670 1.00 92.06 210 VAL A CA 1
ATOM 1582 C C . VAL A 1 210 ? -5.002 -2.974 6.423 1.00 92.06 210 VAL A C 1
ATOM 1584 O O . VAL A 1 210 ? -5.090 -2.365 7.494 1.00 92.06 210 VAL A O 1
ATOM 1587 N N . MET A 1 211 ? -6.047 -3.634 5.924 1.00 90.44 211 MET A N 1
ATOM 1588 C CA . MET A 1 211 ? -7.379 -3.616 6.534 1.00 90.44 211 MET A CA 1
ATOM 1589 C C . MET A 1 211 ? -7.372 -4.066 8.006 1.00 90.44 211 MET A C 1
ATOM 1591 O O . MET A 1 211 ? -7.928 -3.334 8.832 1.00 90.44 211 MET A O 1
ATOM 1595 N N . PRO A 1 212 ? -6.703 -5.164 8.412 1.00 89.25 212 PRO A N 1
ATOM 1596 C CA . PRO A 1 212 ? -6.612 -5.538 9.825 1.00 89.25 212 PRO A CA 1
ATOM 1597 C C . PRO A 1 212 ? -5.923 -4.480 10.694 1.00 89.25 212 PRO A C 1
ATOM 1599 O O . PRO A 1 212 ? -6.310 -4.293 11.848 1.00 89.25 212 PRO A O 1
ATOM 1602 N N . VAL A 1 213 ? -4.934 -3.757 10.156 1.00 89.75 213 VAL A N 1
ATOM 1603 C CA . VAL A 1 213 ? -4.248 -2.663 10.867 1.00 89.75 213 VAL A CA 1
ATOM 1604 C C . VAL A 1 213 ? -5.215 -1.512 11.125 1.00 89.75 213 VAL A C 1
ATOM 1606 O O . VAL A 1 213 ? -5.315 -1.027 12.253 1.00 89.75 213 VAL A O 1
ATOM 1609 N N . ILE A 1 214 ? -5.968 -1.107 10.099 1.00 88.00 214 ILE A N 1
ATOM 1610 C CA . ILE A 1 214 ? -6.970 -0.038 10.200 1.00 88.00 214 ILE A CA 1
ATOM 1611 C C . ILE A 1 214 ? -8.081 -0.428 11.185 1.00 88.00 214 ILE A C 1
ATOM 1613 O O . ILE A 1 214 ? -8.461 0.383 12.034 1.00 88.00 214 ILE A O 1
ATOM 1617 N N . LEU A 1 215 ? -8.580 -1.666 11.109 1.00 86.38 215 LEU A N 1
ATOM 1618 C CA . LEU A 1 215 ? -9.640 -2.163 11.989 1.00 86.38 215 LEU A CA 1
ATOM 1619 C C . LEU A 1 215 ? -9.195 -2.204 13.455 1.00 86.38 215 LEU A C 1
ATOM 1621 O O . LEU A 1 215 ? -9.904 -1.687 14.317 1.00 86.38 215 LEU A O 1
ATOM 1625 N N . LYS A 1 216 ? -7.999 -2.737 13.744 1.00 84.94 216 LYS A N 1
ATOM 1626 C CA . LYS A 1 216 ? -7.437 -2.767 15.108 1.00 84.94 216 LYS A CA 1
ATOM 1627 C C . LYS A 1 216 ? -7.160 -1.367 15.654 1.00 84.94 216 LYS A C 1
ATOM 1629 O O . LYS A 1 216 ? -7.243 -1.136 16.858 1.00 84.94 216 LYS A O 1
ATOM 1634 N N . ALA A 1 217 ? -6.843 -0.415 14.782 1.00 84.81 217 ALA A N 1
ATOM 1635 C CA . ALA A 1 217 ? -6.565 0.948 15.194 1.00 84.81 217 ALA A CA 1
ATOM 1636 C C . ALA A 1 217 ? -7.811 1.760 15.573 1.00 84.81 217 ALA A C 1
ATOM 1638 O O . ALA A 1 217 ? -7.666 2.731 16.319 1.00 84.81 217 ALA A O 1
ATOM 1639 N N . SER A 1 218 ? -9.000 1.412 15.082 1.00 81.56 218 SER A N 1
ATOM 1640 C CA . SER A 1 218 ? -10.228 2.180 15.314 1.00 81.56 218 SER A CA 1
ATOM 1641 C C . SER A 1 218 ? -11.268 1.347 16.072 1.00 81.56 218 SER A C 1
ATOM 1643 O O . SER A 1 218 ? -12.053 0.631 15.442 1.00 81.56 218 SER A O 1
ATOM 1645 N N . PRO A 1 219 ? -11.338 1.468 17.416 1.00 76.94 219 PRO A N 1
ATOM 1646 C CA . PRO A 1 219 ? -12.344 0.776 18.221 1.00 76.94 219 PRO A CA 1
ATOM 1647 C C . PRO A 1 219 ? -13.770 1.084 17.764 1.00 76.94 219 PRO A C 1
ATOM 1649 O O . PRO A 1 219 ? -14.615 0.199 17.750 1.00 76.94 219 PRO A O 1
ATOM 1652 N N . GLU A 1 220 ? -14.035 2.319 17.327 1.00 77.62 220 GLU A N 1
ATOM 1653 C CA . GLU A 1 220 ? -15.342 2.707 16.794 1.00 77.62 220 GLU A CA 1
ATOM 1654 C C . GLU A 1 220 ? -15.676 1.977 15.490 1.00 77.62 220 GLU A C 1
ATOM 1656 O O . GLU A 1 220 ? -16.806 1.527 15.313 1.00 77.62 220 GLU A O 1
ATOM 1661 N N . THR A 1 221 ? -14.711 1.839 14.575 1.00 76.88 221 THR A N 1
ATOM 1662 C CA . THR A 1 221 ? -14.920 1.105 13.317 1.00 76.88 221 THR A CA 1
ATOM 1663 C C . THR A 1 221 ? -15.163 -0.368 13.602 1.00 76.88 221 THR A C 1
ATOM 1665 O O . THR A 1 221 ? -16.097 -0.943 13.049 1.00 76.88 221 THR A O 1
ATOM 1668 N N . LEU A 1 222 ? -14.382 -0.958 14.511 1.00 77.00 222 LEU A N 1
ATOM 1669 C CA . LEU A 1 222 ? -14.568 -2.340 14.936 1.00 77.00 222 LEU A CA 1
ATOM 1670 C C . LEU A 1 222 ? -15.937 -2.537 15.601 1.00 77.00 222 LEU A C 1
ATOM 1672 O O . LEU A 1 222 ? -16.657 -3.459 15.243 1.00 77.00 222 LEU A O 1
ATOM 1676 N N . GLN A 1 223 ? -16.360 -1.634 16.488 1.00 77.56 223 GLN A N 1
ATOM 1677 C CA . GLN A 1 223 ? -17.692 -1.675 17.097 1.00 77.56 223 GLN A CA 1
ATOM 1678 C C . GLN A 1 223 ? -18.814 -1.509 16.070 1.00 77.56 223 GLN A C 1
ATOM 1680 O O . GLN A 1 223 ? -19.835 -2.177 16.182 1.00 77.56 223 GLN A O 1
ATOM 1685 N N . ARG A 1 224 ? -18.664 -0.634 15.068 1.00 83.06 224 ARG A N 1
ATOM 1686 C CA . ARG A 1 224 ? -19.652 -0.480 13.984 1.00 83.06 224 ARG A CA 1
ATOM 1687 C C . ARG A 1 224 ? -19.723 -1.726 13.111 1.00 83.06 224 ARG A C 1
ATOM 1689 O O . ARG A 1 224 ? -20.824 -2.133 12.747 1.00 83.06 224 ARG A O 1
ATOM 1696 N N . LEU A 1 225 ? -18.580 -2.339 12.811 1.00 80.44 225 LEU A N 1
ATOM 1697 C CA . LEU A 1 225 ? -18.510 -3.605 12.090 1.00 80.44 225 LEU A CA 1
ATOM 1698 C C . LEU A 1 225 ? -19.197 -4.712 12.896 1.00 80.44 225 LEU A C 1
ATOM 1700 O O . LEU A 1 225 ? -20.112 -5.347 12.383 1.00 80.44 225 LEU A O 1
ATOM 1704 N N . ILE A 1 226 ? -18.854 -4.854 14.181 1.00 78.00 226 ILE A N 1
ATOM 1705 C CA . ILE A 1 226 ? -19.495 -5.794 15.107 1.00 78.00 226 ILE A CA 1
ATOM 1706 C C . ILE A 1 226 ? -20.998 -5.535 15.174 1.00 78.00 226 ILE A C 1
ATOM 1708 O O . ILE A 1 226 ? -21.752 -6.472 14.993 1.00 78.00 226 ILE A O 1
ATOM 1712 N N . LYS A 1 227 ? -21.462 -4.292 15.350 1.00 80.75 227 LYS A N 1
ATOM 1713 C CA . LYS A 1 227 ? -22.899 -3.953 15.379 1.00 80.75 227 LYS A CA 1
ATOM 1714 C C . LYS A 1 227 ? -23.613 -4.288 14.071 1.00 80.75 227 LYS A C 1
ATOM 1716 O O . LYS A 1 227 ? -24.757 -4.724 14.093 1.00 80.75 227 LYS A O 1
ATOM 1721 N N . THR A 1 228 ? -22.956 -4.060 12.934 1.00 81.12 228 THR A N 1
ATOM 1722 C CA . THR A 1 228 ? -23.514 -4.360 11.606 1.00 81.12 228 THR A CA 1
ATOM 1723 C C . THR A 1 228 ? -23.666 -5.856 11.425 1.00 81.12 228 THR A C 1
ATOM 1725 O O . THR A 1 228 ? -24.717 -6.319 10.995 1.00 81.12 228 THR A O 1
ATOM 1728 N N . LEU A 1 229 ? -22.644 -6.604 11.825 1.00 76.69 229 LEU A N 1
ATOM 1729 C CA . LEU A 1 229 ? -22.678 -8.048 11.821 1.00 76.69 229 LEU A CA 1
ATOM 1730 C C . LEU A 1 229 ? -23.670 -8.556 12.897 1.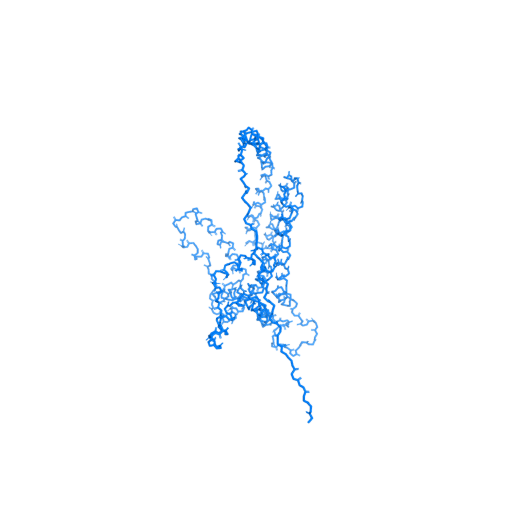00 76.69 229 LEU A C 1
ATOM 1732 O O . LEU A 1 229 ? -24.396 -9.497 12.639 1.00 76.69 229 LEU A O 1
ATOM 1736 N N . GLN A 1 230 ? -23.810 -7.934 14.077 1.00 71.75 230 GLN A N 1
ATOM 1737 C CA . GLN A 1 230 ? -24.728 -8.320 15.181 1.00 71.75 230 GLN A CA 1
ATOM 1738 C C . GLN A 1 230 ? -26.209 -8.194 14.830 1.00 71.75 230 GLN A C 1
ATOM 1740 O O . GLN A 1 230 ? -27.062 -8.653 15.585 1.00 71.75 230 GLN A O 1
ATOM 1745 N N . LYS A 1 231 ? -26.531 -7.627 13.663 1.00 69.94 231 LYS A N 1
ATOM 1746 C CA . LYS A 1 231 ? -27.873 -7.722 13.081 1.00 69.94 231 LYS A CA 1
ATOM 1747 C C . LYS A 1 231 ? -28.270 -9.167 12.758 1.00 69.94 231 LYS A C 1
ATOM 1749 O O . LYS A 1 231 ? -29.460 -9.437 12.625 1.00 69.94 231 LYS A O 1
ATOM 1754 N N . PHE A 1 232 ? -27.315 -10.094 12.667 1.00 72.19 232 PHE A N 1
ATOM 1755 C CA . PHE A 1 232 ? -27.610 -11.521 12.636 1.00 72.19 232 PHE A CA 1
ATOM 1756 C C . PHE A 1 232 ? -28.098 -11.961 14.023 1.00 72.19 232 PHE A C 1
ATOM 1758 O O . PHE A 1 232 ? -27.337 -12.000 14.989 1.00 72.19 232 PHE A O 1
ATOM 1765 N N . LYS A 1 233 ? -29.401 -12.253 14.131 1.00 75.00 233 LYS A N 1
ATOM 1766 C CA . LYS A 1 233 ? -30.019 -12.756 15.364 1.00 75.00 233 LYS A CA 1
ATOM 1767 C C . LYS A 1 233 ? -29.281 -14.028 15.794 1.00 75.00 233 LYS A C 1
ATOM 1769 O O . LYS A 1 233 ? -29.140 -14.949 14.987 1.00 75.00 233 LYS A O 1
ATOM 1774 N N . LYS A 1 234 ? -28.806 -14.064 17.044 1.00 79.88 234 LYS A N 1
ATOM 1775 C CA . LYS A 1 234 ? -28.250 -15.289 17.629 1.00 79.88 234 LYS A CA 1
ATOM 1776 C C . LYS A 1 234 ? -29.330 -16.365 17.635 1.00 79.88 234 LYS A C 1
ATOM 1778 O O . LYS A 1 234 ? -30.482 -16.081 17.969 1.00 79.88 234 LYS A O 1
ATOM 1783 N N . VAL A 1 235 ? -28.953 -17.573 17.246 1.00 83.25 235 VAL A N 1
ATOM 1784 C CA . VAL A 1 235 ? -29.854 -18.725 17.264 1.00 83.25 235 VAL A CA 1
ATOM 1785 C C . VAL A 1 235 ? -29.737 -19.356 18.645 1.00 83.25 235 VAL A C 1
ATOM 1787 O O . VAL A 1 235 ? -28.643 -19.747 19.055 1.00 83.25 235 VAL A O 1
ATOM 1790 N N . GLU A 1 236 ? -30.842 -19.389 19.388 1.00 84.88 236 GLU A N 1
ATOM 1791 C CA . GLU A 1 236 ? -30.919 -20.149 20.635 1.00 84.88 236 GLU A CA 1
ATOM 1792 C C . GLU A 1 236 ? -30.950 -21.634 20.288 1.00 84.88 236 GLU A C 1
ATOM 1794 O O . GLU A 1 236 ? -31.769 -22.062 19.480 1.00 84.88 236 GLU A O 1
ATOM 1799 N N . VAL A 1 237 ? -30.038 -22.403 20.877 1.00 81.38 237 VAL A N 1
ATOM 1800 C CA . VAL A 1 237 ? -29.935 -23.839 20.621 1.00 81.38 237 VAL A CA 1
ATOM 1801 C C . VAL A 1 237 ? -30.685 -24.588 21.705 1.00 81.38 237 VAL A C 1
ATOM 1803 O O . VAL A 1 237 ? -30.348 -24.474 22.885 1.00 81.38 237 VAL A O 1
ATOM 1806 N N . SER A 1 238 ? -31.682 -25.378 21.316 1.00 86.81 238 SER A N 1
ATOM 1807 C CA . SER A 1 238 ? -32.374 -26.271 22.245 1.00 86.81 238 SER A CA 1
ATOM 1808 C C . SER A 1 238 ? -31.602 -27.582 22.436 1.00 86.81 238 SER A C 1
ATOM 1810 O O . SER A 1 238 ? -31.029 -28.144 21.499 1.00 86.81 238 SER A O 1
ATOM 1812 N N . ASN A 1 239 ? -31.628 -28.137 23.652 1.00 84.94 239 ASN A N 1
ATOM 1813 C CA . ASN A 1 239 ? -30.984 -29.424 23.954 1.00 84.94 239 ASN A CA 1
ATOM 1814 C C . ASN A 1 239 ? -31.593 -30.609 23.178 1.00 84.94 239 ASN A C 1
ATOM 1816 O O . ASN A 1 239 ? -30.946 -31.651 23.072 1.00 84.94 239 ASN A O 1
ATOM 1820 N N . ASN A 1 240 ? -32.788 -30.432 22.606 1.00 90.50 240 ASN A N 1
ATOM 1821 C CA . ASN A 1 240 ? -33.491 -31.450 21.822 1.00 90.50 240 ASN A CA 1
ATOM 1822 C C . ASN A 1 240 ? -33.136 -31.439 20.325 1.00 90.50 240 ASN A C 1
ATOM 1824 O O . ASN A 1 240 ? -33.619 -32.287 19.579 1.00 90.50 240 ASN A O 1
ATOM 1828 N N . GLU A 1 241 ? -32.323 -30.489 19.860 1.00 87.56 241 GLU A N 1
ATOM 1829 C CA . GLU A 1 241 ? -31.933 -30.401 18.451 1.00 87.56 241 GLU A CA 1
ATOM 1830 C C . GLU A 1 241 ? -30.830 -31.400 18.086 1.00 87.56 241 GLU A C 1
ATOM 1832 O O . GLU A 1 241 ? -30.001 -31.781 18.919 1.00 87.5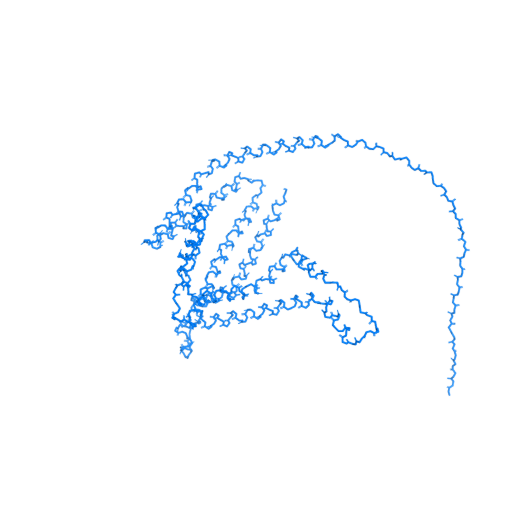6 241 GLU A O 1
ATOM 1837 N N . SER A 1 242 ? -30.806 -31.801 16.810 1.00 90.81 242 SER A N 1
ATOM 1838 C CA . SER A 1 242 ? -29.767 -32.682 16.268 1.00 90.81 242 SER A CA 1
ATOM 1839 C C . SER A 1 242 ? -28.366 -32.072 16.413 1.00 90.81 242 SER A C 1
ATOM 1841 O O . SER A 1 242 ? -28.198 -30.849 16.378 1.00 90.81 242 SER A O 1
ATOM 1843 N N . ALA A 1 243 ? -27.345 -32.927 16.535 1.00 90.81 243 ALA A N 1
ATOM 1844 C CA . ALA A 1 243 ? -25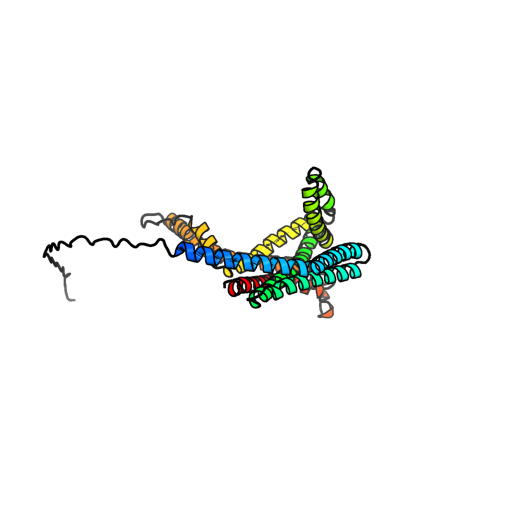.953 -32.497 16.693 1.00 90.81 243 ALA A CA 1
ATOM 1845 C C . ALA A 1 243 ? -25.503 -31.527 15.582 1.00 90.81 243 ALA A C 1
ATOM 1847 O O . ALA A 1 243 ? -24.847 -30.530 15.869 1.00 90.81 243 ALA A O 1
ATOM 1848 N N . THR A 1 244 ? -25.938 -31.757 14.340 1.00 88.69 244 THR A N 1
ATOM 1849 C CA . THR A 1 244 ? -25.631 -30.900 13.186 1.00 88.69 244 THR A CA 1
ATOM 1850 C C . THR A 1 244 ? -26.233 -29.498 13.313 1.00 88.69 244 THR A C 1
ATOM 1852 O O . THR A 1 244 ? -25.568 -28.517 12.999 1.00 88.69 244 THR A O 1
ATOM 1855 N N . VAL A 1 245 ? -27.471 -29.372 13.810 1.00 85.69 245 VAL A N 1
ATOM 1856 C CA . VAL A 1 245 ? -28.121 -28.061 14.019 1.00 85.69 245 VAL A CA 1
ATOM 1857 C C . VAL A 1 245 ? -27.421 -27.286 15.136 1.00 85.69 245 VAL A C 1
ATOM 1859 O O . VAL A 1 245 ? -27.176 -26.088 15.001 1.00 85.69 245 VAL A O 1
ATOM 1862 N N . ARG A 1 246 ? -27.014 -27.985 16.201 1.00 85.31 246 ARG A N 1
ATOM 1863 C CA . ARG A 1 246 ? -26.237 -27.413 17.308 1.00 85.31 246 ARG A CA 1
ATOM 1864 C C . ARG A 1 246 ? -24.872 -26.895 16.850 1.00 85.31 246 ARG A C 1
ATOM 1866 O O . ARG A 1 246 ? -24.458 -25.819 17.278 1.00 85.31 246 ARG A O 1
ATOM 1873 N N . GLU A 1 247 ? -24.196 -27.622 15.966 1.00 87.12 247 GLU A N 1
ATOM 1874 C CA . GLU A 1 247 ? -22.929 -27.190 15.373 1.00 87.12 247 GLU A CA 1
ATOM 1875 C C . GLU A 1 247 ? -23.114 -25.965 14.465 1.00 87.12 247 GLU A C 1
ATOM 1877 O O . GLU A 1 247 ? -22.409 -24.970 14.629 1.00 87.12 247 GLU A O 1
ATOM 1882 N N . LEU A 1 248 ? -24.120 -25.973 13.585 1.00 83.69 248 LEU A N 1
ATOM 1883 C CA . LEU A 1 248 ? -24.410 -24.844 12.694 1.00 83.69 248 LEU A CA 1
ATOM 1884 C C . LEU A 1 248 ? -24.767 -23.568 13.468 1.00 83.69 248 LEU A C 1
ATOM 1886 O O . LEU A 1 248 ? -24.306 -22.477 13.129 1.00 83.69 248 LEU A O 1
ATOM 1890 N N . ALA A 1 249 ? -25.554 -23.701 14.537 1.00 84.38 249 ALA A N 1
ATOM 1891 C CA . ALA A 1 249 ? -25.898 -22.586 15.407 1.00 84.38 249 ALA A CA 1
ATOM 1892 C C . ALA A 1 249 ? -24.687 -22.074 16.203 1.00 84.38 249 ALA A C 1
ATOM 1894 O O . ALA A 1 249 ? -24.552 -20.865 16.390 1.00 84.38 249 ALA A O 1
ATOM 1895 N N . SER A 1 250 ? -23.773 -22.957 16.623 1.00 83.69 250 SER A N 1
ATOM 1896 C CA . SER A 1 250 ? -22.495 -22.566 17.233 1.00 83.69 250 SER A CA 1
ATOM 1897 C C . SER A 1 250 ? -21.627 -21.763 16.257 1.00 83.69 250 SER A C 1
ATOM 1899 O O . SER A 1 250 ? -21.174 -20.670 16.597 1.00 83.69 250 SER A O 1
ATOM 1901 N N . ILE A 1 251 ? -21.467 -22.241 15.016 1.00 81.94 251 ILE A N 1
ATOM 1902 C CA . ILE A 1 251 ? -20.715 -21.542 13.958 1.00 81.94 251 ILE A CA 1
ATOM 1903 C C . ILE A 1 251 ? -21.330 -20.166 13.679 1.00 81.94 251 ILE A C 1
ATOM 1905 O O . ILE A 1 251 ? -20.620 -19.162 13.650 1.00 81.94 251 ILE A O 1
ATOM 1909 N N . HIS A 1 252 ? -22.655 -20.098 13.533 1.00 80.94 252 HIS A N 1
ATOM 1910 C CA . HIS A 1 252 ? -23.374 -18.841 13.311 1.00 80.94 252 HIS A CA 1
ATOM 1911 C C . HIS A 1 252 ? -23.197 -17.858 14.476 1.00 80.94 252 HIS A C 1
ATOM 1913 O O . HIS A 1 252 ? -22.938 -16.673 14.266 1.00 80.94 252 HIS A O 1
ATOM 1919 N N . ASN A 1 253 ? -23.279 -18.343 15.716 1.00 80.81 253 ASN A N 1
ATOM 1920 C CA . ASN A 1 253 ? -23.141 -17.509 16.910 1.00 80.81 253 ASN A CA 1
ATOM 1921 C C . ASN A 1 253 ? -21.695 -17.025 17.143 1.00 80.81 253 ASN A C 1
ATOM 1923 O O . ASN A 1 253 ? -21.514 -15.929 17.680 1.00 80.81 253 ASN A O 1
ATOM 1927 N N . ASN A 1 254 ? -20.693 -17.793 16.698 1.00 82.19 254 ASN A N 1
ATOM 1928 C CA . ASN A 1 254 ? -19.262 -17.478 16.817 1.00 82.19 254 ASN A CA 1
ATOM 1929 C C . ASN A 1 254 ? -18.664 -16.842 15.547 1.00 82.19 254 ASN A C 1
ATOM 1931 O O . ASN A 1 254 ? -17.456 -16.615 15.468 1.00 82.19 254 ASN A O 1
ATOM 1935 N N . TYR A 1 255 ? -19.499 -16.501 14.561 1.00 79.88 255 TYR A N 1
ATOM 1936 C CA . TYR A 1 255 ? -19.066 -16.001 13.254 1.00 79.88 255 TYR A CA 1
ATOM 1937 C C . TYR A 1 255 ? -18.097 -14.806 13.345 1.00 79.88 255 TYR A C 1
ATOM 1939 O O . TYR A 1 255 ? -17.126 -14.730 12.598 1.00 79.88 255 TYR A O 1
ATOM 1947 N N . TYR A 1 256 ? -18.298 -13.891 14.298 1.00 75.00 256 TYR A N 1
ATOM 1948 C CA . TYR A 1 256 ? -17.449 -12.702 14.486 1.00 75.00 256 TYR A CA 1
ATOM 1949 C C . TYR A 1 256 ? -16.019 -13.037 14.893 1.00 75.00 256 TYR A C 1
ATOM 1951 O O . TYR A 1 256 ? -15.089 -12.405 14.397 1.00 75.00 256 TYR A O 1
ATOM 1959 N N . GLU A 1 257 ? -15.851 -13.996 15.802 1.00 78.69 257 GLU A N 1
ATOM 1960 C CA . GLU A 1 257 ? -14.528 -14.436 16.248 1.00 78.69 257 GLU A CA 1
ATOM 1961 C C . GLU A 1 257 ? -13.816 -15.112 15.079 1.00 78.69 257 GLU A C 1
ATOM 1963 O O . GLU A 1 257 ? -12.713 -14.708 14.713 1.00 78.69 257 GLU A O 1
ATOM 1968 N N . SER A 1 258 ? -14.526 -16.000 14.372 1.00 81.50 258 SER A N 1
ATOM 1969 C CA . SER A 1 258 ? -13.996 -16.648 13.169 1.00 81.50 258 SER A CA 1
ATOM 1970 C C . SER A 1 258 ? -13.633 -15.652 12.060 1.00 81.50 258 SER A C 1
ATOM 1972 O O . SER A 1 258 ? -12.645 -15.849 11.362 1.00 81.50 258 SER A O 1
ATOM 1974 N N . LEU A 1 259 ? -14.374 -14.545 11.921 1.00 81.00 259 LEU A N 1
ATOM 1975 C CA . LEU A 1 259 ? -14.083 -13.492 10.948 1.00 81.00 259 LEU A CA 1
ATOM 1976 C C . LEU A 1 259 ? -12.801 -12.727 11.306 1.00 81.00 259 LEU A C 1
ATOM 1978 O O . LEU A 1 259 ? -12.022 -12.388 10.417 1.00 81.00 259 LEU A O 1
ATOM 1982 N N . ILE A 1 260 ? -12.575 -12.434 12.591 1.00 81.75 260 ILE A N 1
ATOM 1983 C CA . ILE A 1 260 ? -11.357 -11.749 13.050 1.00 81.75 260 ILE A CA 1
ATOM 1984 C C . ILE A 1 260 ? -10.133 -12.645 12.839 1.00 81.75 260 ILE A C 1
ATOM 1986 O O . ILE A 1 260 ? -9.108 -12.165 12.348 1.00 81.75 260 ILE A O 1
ATOM 1990 N N . ASP A 1 261 ? -10.252 -13.935 13.144 1.00 85.94 261 ASP A N 1
ATOM 1991 C CA . ASP A 1 261 ? -9.182 -14.906 12.914 1.00 85.94 261 ASP A CA 1
ATOM 1992 C C . ASP A 1 261 ? -8.928 -15.115 11.416 1.00 85.94 261 ASP A C 1
ATOM 1994 O O . ASP A 1 261 ? -7.778 -15.101 10.966 1.00 85.94 261 ASP A O 1
ATOM 1998 N N . ALA A 1 262 ? -9.993 -15.200 10.612 1.00 86.75 262 ALA A N 1
ATOM 1999 C CA . ALA A 1 262 ? -9.903 -15.271 9.157 1.00 86.75 262 ALA A CA 1
ATOM 2000 C C . ALA A 1 262 ? -9.231 -14.027 8.557 1.00 86.75 262 ALA A C 1
ATOM 2002 O O . ALA A 1 262 ? -8.448 -14.160 7.622 1.00 86.75 262 ALA A O 1
ATOM 2003 N N . LEU A 1 263 ? -9.456 -12.828 9.108 1.00 87.00 263 LEU A N 1
ATOM 2004 C CA . LEU A 1 263 ? -8.739 -11.611 8.699 1.00 87.00 263 LEU A CA 1
ATOM 2005 C C . LEU A 1 263 ? -7.235 -11.692 8.999 1.00 87.00 263 LEU A C 1
ATOM 2007 O O . LEU A 1 263 ? -6.429 -11.148 8.242 1.00 87.00 263 LEU A O 1
ATOM 2011 N N . GLY A 1 264 ? -6.849 -12.362 10.088 1.00 88.56 264 GLY A N 1
ATOM 2012 C CA . GLY A 1 264 ? -5.450 -12.650 10.401 1.00 88.56 264 GLY A CA 1
ATOM 2013 C C . GLY A 1 264 ? -4.807 -13.563 9.357 1.00 88.56 264 GLY A C 1
ATOM 2014 O O . GLY A 1 264 ? -3.752 -13.231 8.816 1.00 88.56 264 GLY A O 1
ATOM 2015 N N . TRP A 1 265 ? -5.477 -14.666 9.020 1.00 91.19 265 TRP A N 1
ATOM 2016 C CA . TRP A 1 265 ? -5.031 -15.585 7.969 1.00 91.19 265 TRP A CA 1
ATOM 2017 C C . TRP A 1 265 ? -4.991 -14.934 6.589 1.00 91.19 265 TRP A C 1
ATOM 2019 O O . TRP A 1 265 ? -4.003 -15.081 5.873 1.00 91.19 265 TRP A O 1
ATOM 2029 N N . TRP A 1 266 ? -6.024 -14.169 6.240 1.00 90.00 266 TRP A N 1
ATOM 2030 C CA . TRP A 1 266 ? -6.104 -13.434 4.982 1.00 90.00 266 TRP A CA 1
ATOM 2031 C C . TRP A 1 266 ? -4.914 -12.497 4.805 1.00 90.00 266 TRP A C 1
ATOM 2033 O O . TRP A 1 266 ? -4.270 -12.504 3.761 1.00 90.00 266 TRP A O 1
ATOM 2043 N N . ARG A 1 267 ? -4.550 -11.763 5.860 1.00 93.00 267 ARG A N 1
ATOM 2044 C CA . ARG A 1 267 ? -3.349 -10.930 5.864 1.00 93.00 267 ARG A CA 1
ATOM 2045 C C . ARG A 1 267 ? -2.088 -11.743 5.588 1.00 93.00 267 ARG A C 1
ATOM 2047 O O . ARG A 1 267 ? -1.299 -11.324 4.753 1.00 93.00 267 ARG A O 1
ATOM 2054 N N . CYS A 1 268 ? -1.886 -12.880 6.256 1.00 93.62 268 CYS A N 1
ATOM 2055 C CA . CYS A 1 268 ? -0.719 -13.735 6.005 1.00 93.62 268 CYS A CA 1
ATOM 2056 C C . CYS A 1 268 ? -0.659 -14.218 4.548 1.00 93.62 268 CYS A C 1
ATOM 2058 O O . CYS A 1 268 ? 0.418 -14.240 3.959 1.00 93.62 268 CYS A O 1
ATOM 2060 N N . ILE A 1 269 ? -1.809 -14.561 3.962 1.00 94.50 269 ILE A N 1
ATOM 2061 C CA . ILE A 1 269 ? -1.910 -14.956 2.553 1.00 94.50 269 ILE A CA 1
ATOM 2062 C C . ILE A 1 269 ? -1.541 -13.782 1.643 1.00 94.50 269 ILE A C 1
ATOM 2064 O O . ILE A 1 269 ? -0.718 -13.962 0.753 1.00 94.50 269 ILE A O 1
ATOM 2068 N N . CYS A 1 270 ? -2.089 -12.585 1.877 1.00 95.12 270 CYS A N 1
ATOM 2069 C CA . CYS A 1 270 ? -1.741 -11.395 1.097 1.00 95.12 270 CYS A CA 1
ATOM 2070 C C . CYS A 1 270 ? -0.240 -11.103 1.157 1.00 95.12 270 CYS A C 1
ATOM 2072 O O . CYS A 1 270 ? 0.367 -10.958 0.105 1.00 95.12 270 CYS A O 1
ATOM 2074 N N . TYR A 1 271 ? 0.361 -11.162 2.349 1.00 94.75 271 TYR A N 1
ATOM 2075 C CA . TYR A 1 271 ? 1.804 -11.008 2.543 1.00 94.75 271 TYR A CA 1
ATOM 2076 C C . TYR A 1 271 ? 2.630 -12.030 1.760 1.00 94.75 271 TYR A C 1
ATOM 2078 O O . TYR A 1 271 ? 3.637 -11.687 1.145 1.00 94.75 271 TYR A O 1
ATOM 2086 N N . ALA A 1 272 ? 2.222 -13.300 1.794 1.00 96.19 272 ALA A N 1
ATOM 2087 C CA . ALA A 1 272 ? 2.913 -14.359 1.074 1.00 96.19 272 ALA A CA 1
ATOM 2088 C C . ALA A 1 272 ? 2.807 -14.162 -0.445 1.00 96.19 272 ALA A C 1
ATOM 2090 O O . ALA A 1 272 ? 3.804 -14.285 -1.152 1.00 96.19 272 ALA A O 1
ATOM 2091 N N . VAL A 1 273 ? 1.614 -13.821 -0.942 1.00 95.56 273 VAL A N 1
ATOM 2092 C CA . VAL A 1 273 ? 1.388 -13.544 -2.365 1.00 95.56 273 VAL A CA 1
ATOM 2093 C C . VAL A 1 273 ? 2.168 -12.303 -2.802 1.00 95.56 273 VAL A C 1
ATOM 2095 O O . VAL A 1 273 ? 2.851 -12.371 -3.820 1.00 95.56 273 VAL A O 1
ATOM 2098 N N . ASP A 1 274 ? 2.135 -11.210 -2.032 1.00 95.25 274 ASP A N 1
ATOM 2099 C CA . ASP A 1 274 ? 2.873 -9.982 -2.350 1.00 95.25 274 ASP A CA 1
ATOM 2100 C C . ASP A 1 274 ? 4.377 -10.235 -2.394 1.00 95.25 274 ASP A C 1
ATOM 2102 O O . ASP A 1 274 ? 5.050 -9.844 -3.347 1.00 95.25 274 ASP A O 1
ATOM 2106 N N . PHE A 1 275 ? 4.900 -10.975 -1.413 1.00 94.25 275 PHE A N 1
ATOM 2107 C CA . PHE A 1 275 ? 6.303 -11.361 -1.386 1.00 94.25 275 PHE A CA 1
ATOM 2108 C C . PHE A 1 275 ? 6.695 -12.174 -2.624 1.00 94.25 275 PHE A C 1
ATOM 2110 O O . PHE A 1 275 ? 7.718 -11.882 -3.239 1.00 94.25 275 PHE A O 1
ATOM 2117 N N . VAL A 1 276 ? 5.880 -13.153 -3.034 1.00 95.19 276 VAL A N 1
ATOM 2118 C CA . VAL A 1 276 ? 6.142 -13.968 -4.234 1.00 95.19 276 VAL A CA 1
ATOM 2119 C C . VAL A 1 276 ? 6.090 -13.124 -5.507 1.00 95.19 276 VAL A C 1
ATOM 2121 O O . VAL A 1 276 ? 6.977 -13.245 -6.350 1.00 95.19 276 VAL A O 1
ATOM 2124 N N . VAL A 1 277 ? 5.094 -12.246 -5.649 1.00 93.81 277 VAL A N 1
ATOM 2125 C CA . VAL A 1 277 ? 4.977 -11.349 -6.809 1.00 93.81 277 VAL A CA 1
ATOM 2126 C C . VAL A 1 277 ? 6.173 -10.398 -6.870 1.00 93.81 277 VAL A C 1
ATOM 2128 O O . VAL A 1 277 ? 6.804 -10.274 -7.921 1.00 93.81 277 VAL A O 1
ATOM 2131 N N . CYS A 1 278 ? 6.536 -9.774 -5.749 1.00 93.69 278 CYS A N 1
ATOM 2132 C CA . CYS A 1 278 ? 7.702 -8.901 -5.663 1.00 93.69 278 CYS A CA 1
ATOM 2133 C C . CYS A 1 278 ? 8.992 -9.653 -5.994 1.00 93.69 278 CYS A C 1
ATOM 2135 O O . CYS A 1 278 ? 9.798 -9.159 -6.774 1.00 93.69 278 CYS A O 1
ATOM 2137 N N . LEU A 1 279 ? 9.173 -10.862 -5.465 1.00 92.25 279 LEU A N 1
ATOM 2138 C CA . LEU A 1 279 ? 10.348 -11.684 -5.734 1.00 92.25 279 LEU A CA 1
ATOM 2139 C C . LEU A 1 279 ? 10.444 -12.051 -7.224 1.00 92.25 279 LEU A C 1
ATOM 2141 O O . LEU A 1 279 ? 11.515 -11.969 -7.823 1.00 92.25 279 LEU A O 1
ATOM 2145 N N . TRP A 1 280 ? 9.321 -12.406 -7.851 1.00 93.31 280 TRP A N 1
ATOM 2146 C CA . TRP A 1 280 ? 9.297 -12.815 -9.253 1.00 93.31 280 TRP A CA 1
ATOM 2147 C C . TRP A 1 280 ? 9.529 -11.650 -10.221 1.00 93.31 280 TRP A C 1
ATOM 2149 O O . TRP A 1 280 ? 10.370 -11.748 -11.114 1.00 93.31 280 TRP A O 1
ATOM 2159 N N . PHE A 1 281 ? 8.808 -10.540 -10.038 1.00 91.94 281 PHE A N 1
ATOM 2160 C CA . PHE A 1 281 ? 8.798 -9.415 -10.981 1.00 91.94 281 PHE A CA 1
ATOM 2161 C C . PHE A 1 281 ? 9.792 -8.298 -10.637 1.00 91.94 281 PHE A C 1
ATOM 2163 O O . PHE A 1 281 ? 10.145 -7.503 -11.506 1.00 91.94 281 PHE A O 1
ATOM 2170 N N . ALA A 1 282 ? 10.292 -8.254 -9.403 1.00 91.19 282 ALA A N 1
ATOM 2171 C CA . ALA A 1 282 ? 11.397 -7.402 -8.978 1.00 91.19 282 ALA A CA 1
ATOM 2172 C C . ALA A 1 282 ? 12.523 -8.279 -8.391 1.00 91.19 282 ALA A C 1
ATOM 2174 O O . ALA A 1 282 ? 12.799 -8.223 -7.190 1.00 91.19 282 ALA A O 1
ATOM 2175 N N . PRO A 1 283 ? 13.198 -9.096 -9.226 1.00 91.75 283 PRO A N 1
ATOM 2176 C CA . PRO A 1 283 ? 14.231 -10.004 -8.754 1.00 91.75 283 PRO A CA 1
ATOM 2177 C C . PRO A 1 283 ? 15.363 -9.234 -8.078 1.00 91.75 283 PRO A C 1
ATOM 2179 O O . PRO A 1 283 ? 15.855 -8.226 -8.593 1.00 91.75 283 PRO A O 1
ATOM 2182 N N . TRP A 1 284 ? 15.810 -9.754 -6.939 1.00 90.31 284 TRP A N 1
ATOM 2183 C CA . TRP A 1 284 ? 16.923 -9.216 -6.157 1.00 90.31 284 TRP A CA 1
ATOM 2184 C C . TRP A 1 284 ? 18.305 -9.418 -6.796 1.00 90.31 284 TRP A C 1
ATOM 2186 O O . TRP A 1 284 ? 19.289 -8.916 -6.265 1.00 90.31 284 TRP A O 1
ATOM 2196 N N . ILE A 1 285 ? 18.392 -10.126 -7.926 1.00 91.31 285 ILE A N 1
ATOM 2197 C CA . ILE A 1 285 ? 19.632 -10.404 -8.662 1.00 91.31 285 ILE A CA 1
ATOM 2198 C C . ILE A 1 285 ? 19.664 -9.541 -9.920 1.00 91.31 285 ILE A C 1
ATOM 2200 O O . ILE A 1 285 ? 18.663 -9.413 -10.636 1.00 91.31 285 ILE A O 1
ATOM 2204 N N . VAL A 1 286 ? 20.820 -8.946 -10.209 1.00 87.38 286 VAL A N 1
ATOM 2205 C CA . VAL A 1 286 ? 21.045 -8.202 -11.452 1.00 87.38 286 VAL A CA 1
ATOM 2206 C C . VAL A 1 286 ? 20.964 -9.154 -12.654 1.00 87.38 286 VAL A C 1
ATOM 2208 O O . VAL A 1 286 ? 21.624 -10.188 -12.701 1.00 87.38 286 VAL A O 1
ATOM 2211 N N . GLY A 1 287 ? 20.127 -8.813 -13.637 1.00 84.62 287 GLY A N 1
ATOM 2212 C CA . GLY A 1 287 ? 19.827 -9.683 -14.784 1.00 84.62 287 GLY A CA 1
ATOM 2213 C C . GLY A 1 287 ? 18.733 -10.727 -14.527 1.00 84.62 287 GLY A C 1
ATOM 2214 O O . GLY A 1 287 ? 18.345 -11.434 -15.449 1.00 84.62 287 GLY A O 1
ATOM 2215 N N . GLY A 1 288 ? 18.170 -10.773 -13.315 1.00 88.50 288 GLY A N 1
ATOM 2216 C CA . GLY A 1 288 ? 17.018 -11.608 -12.983 1.00 88.50 288 GLY A CA 1
ATOM 2217 C C . GLY A 1 288 ? 17.366 -13.052 -12.621 1.00 88.50 288 GLY A C 1
ATOM 2218 O O . GLY A 1 288 ? 18.512 -13.390 -12.331 1.00 88.50 288 GLY A O 1
ATOM 2219 N N . TRP A 1 289 ? 16.343 -13.911 -12.611 1.00 88.44 289 TRP A N 1
ATOM 2220 C CA . TRP A 1 289 ? 16.455 -15.305 -12.166 1.00 88.44 289 TRP A CA 1
ATOM 2221 C C . TRP A 1 289 ? 17.335 -16.184 -13.064 1.00 88.44 289 TRP A C 1
ATOM 2223 O O . TRP A 1 289 ? 17.831 -17.204 -12.600 1.00 88.44 289 TRP A O 1
ATOM 2233 N N . SER A 1 290 ? 17.588 -15.783 -14.314 1.00 87.12 290 SER A N 1
ATOM 2234 C CA . SER A 1 290 ? 18.482 -16.508 -15.229 1.00 87.12 290 SER A CA 1
ATOM 2235 C C . SER A 1 290 ? 19.948 -16.494 -14.791 1.00 87.12 290 SER A C 1
ATOM 2237 O O . SER A 1 290 ? 20.710 -17.355 -15.214 1.00 87.12 290 SER A O 1
ATOM 2239 N N . ASN A 1 291 ? 20.342 -15.539 -13.943 1.00 86.69 291 ASN A N 1
ATOM 2240 C CA . ASN A 1 291 ? 21.717 -15.381 -13.464 1.00 86.69 291 ASN A CA 1
ATOM 2241 C C . ASN A 1 291 ? 21.886 -15.860 -12.014 1.00 86.69 291 ASN A C 1
ATOM 2243 O O . ASN A 1 291 ? 22.821 -15.443 -11.331 1.00 86.69 291 ASN A O 1
ATOM 2247 N N . PHE A 1 292 ? 20.983 -16.717 -11.524 1.00 84.44 292 PHE A N 1
ATOM 2248 C CA . PHE A 1 292 ? 21.008 -17.193 -10.140 1.00 84.44 292 PHE A CA 1
ATOM 2249 C C . PHE A 1 292 ? 22.341 -17.864 -9.769 1.00 84.44 292 PHE A C 1
ATOM 2251 O O . PHE A 1 292 ? 22.883 -17.608 -8.697 1.00 84.44 292 PHE A O 1
ATOM 2258 N N . ASP A 1 293 ? 22.934 -18.620 -10.693 1.00 84.31 293 ASP A N 1
ATOM 2259 C CA . ASP A 1 293 ? 24.209 -19.316 -10.471 1.00 84.31 293 ASP A CA 1
ATOM 2260 C C . ASP A 1 293 ? 25.410 -18.361 -10.318 1.00 84.31 293 ASP A C 1
ATOM 2262 O O . ASP A 1 293 ? 26.458 -18.745 -9.803 1.00 84.31 293 ASP A O 1
ATOM 2266 N N . GLN A 1 294 ? 25.262 -17.096 -10.725 1.00 81.19 294 GLN A N 1
ATOM 2267 C CA . GLN A 1 294 ? 26.295 -16.057 -10.634 1.00 81.19 294 GLN A CA 1
ATOM 2268 C C . GLN A 1 294 ? 26.151 -15.193 -9.366 1.00 81.19 294 GLN A C 1
ATOM 2270 O O . GLN A 1 294 ? 26.879 -14.217 -9.182 1.00 81.19 294 GLN A O 1
ATOM 2275 N N . MET A 1 295 ? 25.237 -15.543 -8.453 1.00 76.69 295 MET A N 1
ATOM 2276 C CA . MET A 1 295 ? 24.896 -14.774 -7.245 1.00 76.69 295 MET A CA 1
ATOM 2277 C C . MET A 1 295 ? 25.953 -14.865 -6.116 1.00 76.69 295 MET A C 1
ATOM 2279 O O . MET A 1 295 ? 25.650 -14.695 -4.936 1.00 76.69 295 MET A O 1
ATOM 2283 N N . ALA A 1 296 ? 27.221 -15.121 -6.433 1.00 68.56 296 ALA A N 1
ATOM 2284 C CA . ALA A 1 296 ? 28.290 -15.091 -5.440 1.00 68.56 296 ALA A CA 1
ATOM 2285 C C . ALA A 1 296 ? 28.715 -13.636 -5.157 1.00 68.56 296 ALA A C 1
ATOM 2287 O O . ALA A 1 296 ? 29.701 -13.153 -5.701 1.00 68.56 296 ALA A O 1
ATOM 2288 N N . GLY A 1 297 ? 27.962 -12.925 -4.310 1.00 77.75 297 GLY A N 1
ATOM 2289 C CA . GLY A 1 297 ? 28.373 -11.627 -3.758 1.00 77.75 297 GLY A CA 1
ATOM 2290 C C . GLY A 1 297 ? 27.281 -10.557 -3.711 1.00 77.75 297 GLY A C 1
ATOM 2291 O O . GLY A 1 297 ? 26.361 -10.531 -4.525 1.00 77.75 297 GLY A O 1
ATOM 2292 N N . TRP A 1 298 ? 27.417 -9.627 -2.759 1.00 83.81 298 TRP A N 1
ATOM 2293 C CA . TRP A 1 298 ? 26.522 -8.470 -2.588 1.00 83.81 298 TRP A CA 1
ATOM 2294 C C . TRP A 1 298 ? 26.567 -7.488 -3.767 1.00 83.81 298 TRP A C 1
ATOM 2296 O O . TRP A 1 298 ? 25.648 -6.691 -3.938 1.00 83.81 298 TRP A O 1
ATOM 2306 N N . GLU A 1 299 ? 27.615 -7.549 -4.589 1.00 86.69 299 GLU A N 1
ATOM 2307 C CA . GLU A 1 299 ? 27.785 -6.708 -5.779 1.00 86.69 299 GLU A CA 1
ATOM 2308 C C . GLU A 1 299 ? 26.778 -7.052 -6.887 1.00 86.69 299 GLU A C 1
ATOM 2310 O O . GLU A 1 299 ? 26.384 -6.181 -7.658 1.00 86.69 299 GLU A O 1
ATOM 2315 N N . ASN A 1 300 ? 26.276 -8.292 -6.903 1.00 86.88 300 ASN A N 1
ATOM 2316 C CA . ASN A 1 300 ? 25.269 -8.756 -7.862 1.00 86.88 300 ASN A CA 1
ATOM 2317 C C . ASN A 1 300 ? 23.828 -8.549 -7.359 1.00 86.88 300 ASN A C 1
ATOM 2319 O O . ASN A 1 300 ? 22.868 -8.962 -8.020 1.00 86.88 300 ASN A O 1
ATOM 2323 N N . ALA A 1 301 ? 23.664 -7.906 -6.197 1.00 88.25 301 ALA A N 1
ATOM 2324 C CA . ALA A 1 301 ? 22.363 -7.580 -5.637 1.00 88.25 301 ALA A CA 1
ATOM 2325 C C . ALA A 1 301 ? 21.753 -6.362 -6.346 1.00 88.25 301 ALA A C 1
ATOM 2327 O O . ALA A 1 301 ? 22.304 -5.260 -6.364 1.00 88.25 301 ALA A O 1
ATOM 2328 N N . ASN A 1 302 ? 20.554 -6.540 -6.889 1.00 89.81 302 ASN A N 1
ATOM 2329 C CA . ASN A 1 302 ? 19.748 -5.471 -7.453 1.00 89.81 302 ASN A CA 1
ATOM 2330 C C . ASN A 1 302 ? 19.044 -4.701 -6.324 1.00 89.81 302 ASN A C 1
ATOM 2332 O O . ASN A 1 302 ? 17.857 -4.890 -6.047 1.00 89.81 302 ASN A O 1
ATOM 2336 N N . TRP A 1 303 ? 19.801 -3.828 -5.654 1.00 88.69 303 TRP A N 1
ATOM 2337 C CA . TRP A 1 303 ? 19.315 -2.990 -4.556 1.00 88.69 303 TRP A CA 1
ATOM 2338 C C . TRP A 1 303 ? 18.040 -2.197 -4.877 1.00 88.69 303 TRP A C 1
ATOM 2340 O O . TRP A 1 303 ? 17.149 -2.182 -4.026 1.00 88.69 303 TRP A O 1
ATOM 2350 N N . PRO A 1 304 ? 17.875 -1.589 -6.071 1.00 87.31 304 PRO A N 1
ATOM 2351 C CA . PRO A 1 304 ? 16.613 -0.951 -6.443 1.00 87.31 304 PRO A CA 1
ATOM 2352 C C . PRO A 1 304 ? 15.401 -1.885 -6.342 1.00 87.31 304 PRO A C 1
ATOM 2354 O O . PRO A 1 304 ? 14.373 -1.495 -5.789 1.00 87.31 304 PRO A O 1
ATOM 2357 N N . ASN A 1 305 ? 15.517 -3.124 -6.828 1.00 87.69 305 ASN A N 1
ATOM 2358 C CA . ASN A 1 305 ? 14.439 -4.110 -6.753 1.00 87.69 305 ASN A CA 1
ATOM 2359 C C . ASN A 1 305 ? 14.196 -4.596 -5.321 1.00 87.69 305 ASN A C 1
ATOM 2361 O O . ASN A 1 305 ? 13.045 -4.701 -4.905 1.00 87.69 305 ASN A O 1
ATOM 2365 N N . ILE A 1 306 ? 15.263 -4.805 -4.542 1.00 89.69 306 ILE A N 1
ATOM 2366 C CA . ILE A 1 306 ? 15.162 -5.160 -3.118 1.00 89.69 306 ILE A CA 1
ATOM 2367 C C . ILE A 1 306 ? 14.402 -4.072 -2.352 1.00 89.69 306 ILE A C 1
ATOM 2369 O O . ILE A 1 306 ? 13.455 -4.369 -1.627 1.00 89.69 306 ILE A O 1
ATOM 2373 N N . ILE A 1 307 ? 14.774 -2.802 -2.538 1.00 86.69 307 ILE A N 1
ATOM 2374 C CA . ILE A 1 307 ? 14.118 -1.668 -1.877 1.00 86.69 307 ILE A CA 1
ATOM 2375 C C . ILE A 1 307 ? 12.653 -1.570 -2.311 1.00 86.69 307 ILE A C 1
ATOM 2377 O O . ILE A 1 307 ? 11.788 -1.377 -1.461 1.00 86.69 307 ILE A O 1
ATOM 2381 N N . ARG A 1 308 ? 12.345 -1.745 -3.601 1.00 85.50 308 ARG A N 1
ATOM 2382 C CA . ARG A 1 308 ? 10.959 -1.750 -4.101 1.00 85.50 308 ARG A CA 1
ATOM 2383 C C . ARG A 1 308 ? 10.123 -2.884 -3.500 1.00 85.50 308 ARG A C 1
ATOM 2385 O O . ARG A 1 308 ? 8.996 -2.632 -3.081 1.00 85.50 308 ARG A O 1
ATOM 2392 N N . GLY A 1 309 ? 10.682 -4.088 -3.384 1.00 88.81 309 GLY A N 1
ATOM 2393 C CA . GLY A 1 309 ? 10.030 -5.211 -2.707 1.00 88.81 309 GLY A CA 1
ATOM 2394 C C . GLY A 1 309 ? 9.781 -4.925 -1.223 1.00 88.81 309 GLY A C 1
ATOM 2395 O O . GLY A 1 309 ? 8.670 -5.105 -0.733 1.00 88.81 309 GLY A O 1
ATOM 2396 N N . LEU A 1 310 ? 10.774 -4.377 -0.513 1.00 89.69 310 LEU A N 1
ATOM 2397 C CA . LEU A 1 310 ? 10.614 -3.951 0.884 1.00 89.69 310 LEU A CA 1
ATOM 2398 C C . LEU A 1 310 ? 9.578 -2.833 1.044 1.00 89.69 310 LEU A C 1
ATOM 2400 O O . LEU A 1 310 ? 8.897 -2.772 2.071 1.00 89.69 310 LEU A O 1
ATOM 2404 N N . ILE A 1 311 ? 9.451 -1.947 0.052 1.00 88.25 311 ILE A N 1
ATOM 2405 C CA . ILE A 1 311 ? 8.429 -0.900 0.040 1.00 88.25 311 ILE A CA 1
ATOM 2406 C C . ILE A 1 311 ? 7.029 -1.503 0.014 1.00 88.25 311 ILE A C 1
ATOM 2408 O O . ILE A 1 311 ? 6.214 -1.111 0.851 1.00 88.25 311 ILE A O 1
ATOM 2412 N N . SER A 1 312 ? 6.783 -2.450 -0.896 1.00 90.06 312 SER A N 1
ATOM 2413 C CA . SER A 1 312 ? 5.488 -3.128 -1.021 1.00 90.06 312 SER A CA 1
ATOM 2414 C C . SER A 1 312 ? 5.144 -3.892 0.257 1.00 90.06 312 SER A C 1
ATOM 2416 O O . SER A 1 312 ? 4.146 -3.596 0.908 1.00 90.06 312 SER A O 1
ATOM 2418 N N . VAL A 1 313 ? 6.057 -4.762 0.696 1.00 90.75 313 VAL A N 1
ATOM 2419 C CA . VAL A 1 313 ? 5.794 -5.698 1.792 1.00 90.75 313 VAL A CA 1
ATOM 2420 C C . VAL A 1 313 ? 5.769 -4.985 3.152 1.00 90.75 313 VAL A C 1
ATOM 2422 O O . VAL A 1 313 ? 4.889 -5.208 3.977 1.00 90.75 313 VAL A O 1
ATOM 2425 N N . VAL A 1 314 ? 6.739 -4.112 3.448 1.00 89.44 314 VAL A N 1
ATOM 2426 C CA . VAL A 1 314 ? 6.947 -3.611 4.822 1.00 89.44 314 VAL A CA 1
ATOM 2427 C C . VAL A 1 314 ? 6.636 -2.127 4.958 1.00 89.44 314 VAL A C 1
ATOM 2429 O O . VAL A 1 314 ? 5.854 -1.736 5.832 1.00 89.44 314 VAL A O 1
ATOM 2432 N N . PHE A 1 315 ? 7.257 -1.272 4.141 1.00 88.31 315 PHE A N 1
ATOM 2433 C CA . PHE A 1 315 ? 7.180 0.172 4.386 1.00 88.31 315 PHE A CA 1
ATOM 2434 C C . PHE A 1 315 ? 5.782 0.739 4.164 1.00 88.31 315 PHE A C 1
ATOM 2436 O O . PHE A 1 315 ? 5.414 1.689 4.859 1.00 88.31 315 PHE A O 1
ATOM 2443 N N . PHE A 1 316 ? 4.984 0.153 3.268 1.00 90.00 316 PHE A N 1
ATOM 2444 C CA . PHE A 1 316 ? 3.605 0.585 3.075 1.00 90.00 316 PHE A CA 1
ATOM 2445 C C . PHE A 1 316 ? 2.769 0.425 4.353 1.00 90.00 316 PHE A C 1
ATOM 2447 O O . PHE A 1 316 ? 2.139 1.382 4.812 1.00 90.00 316 PHE A O 1
ATOM 2454 N N . GLU A 1 317 ? 2.827 -0.741 5.004 1.00 91.56 317 GLU A N 1
ATOM 2455 C CA . GLU A 1 317 ? 2.133 -0.955 6.276 1.00 91.56 317 GLU A CA 1
ATOM 2456 C C . GLU A 1 317 ? 2.638 0.003 7.368 1.00 91.56 317 GLU A C 1
ATOM 2458 O O . GLU A 1 317 ? 1.838 0.581 8.115 1.00 91.56 317 GLU A O 1
ATOM 2463 N N . VAL A 1 318 ? 3.957 0.189 7.475 1.00 88.75 318 VAL A N 1
ATOM 2464 C CA . VAL A 1 318 ? 4.548 1.108 8.460 1.00 88.75 318 VAL A CA 1
ATOM 2465 C C . VAL A 1 318 ? 4.038 2.534 8.241 1.00 88.75 318 VAL A C 1
ATOM 2467 O O . VAL A 1 318 ? 3.624 3.188 9.201 1.00 88.75 318 VAL A O 1
ATOM 2470 N N . ALA A 1 319 ? 3.983 3.000 6.992 1.00 86.06 319 ALA A N 1
ATOM 2471 C CA . ALA A 1 319 ? 3.447 4.314 6.652 1.00 86.06 319 ALA A CA 1
ATOM 2472 C C . ALA A 1 319 ? 1.965 4.449 7.032 1.00 86.06 319 ALA A C 1
ATOM 2474 O O . ALA A 1 319 ? 1.572 5.471 7.600 1.00 86.06 319 ALA A O 1
ATOM 2475 N N . VAL A 1 320 ? 1.149 3.409 6.821 1.00 90.25 320 VAL A N 1
ATOM 2476 C CA . VAL A 1 320 ? -0.253 3.407 7.269 1.00 90.25 320 VAL A CA 1
ATOM 2477 C C . VAL A 1 320 ? -0.348 3.514 8.793 1.00 90.25 320 VAL A C 1
ATOM 2479 O O . VAL A 1 320 ? -1.139 4.308 9.308 1.00 90.25 320 VAL A O 1
ATOM 2482 N N . ARG A 1 321 ? 0.465 2.755 9.540 1.00 89.69 321 ARG A N 1
ATOM 2483 C CA . ARG A 1 321 ? 0.498 2.827 11.013 1.00 89.69 321 ARG A CA 1
ATOM 2484 C C . ARG A 1 321 ? 0.865 4.233 11.491 1.00 89.69 321 ARG A C 1
ATOM 2486 O O . ARG A 1 321 ? 0.199 4.763 12.381 1.00 89.69 321 ARG A O 1
ATOM 2493 N N . LEU A 1 322 ? 1.872 4.857 10.879 1.00 83.81 322 LEU A N 1
ATOM 2494 C CA . LEU A 1 322 ? 2.279 6.230 11.190 1.00 83.81 322 LEU A CA 1
ATOM 2495 C C . LEU A 1 322 ? 1.171 7.242 10.872 1.00 83.81 322 LEU A C 1
ATOM 2497 O O . LEU A 1 322 ? 0.875 8.104 11.701 1.00 83.81 322 LEU A O 1
ATOM 2501 N N . TRP A 1 323 ? 0.506 7.104 9.724 1.00 87.88 323 TRP A N 1
ATOM 2502 C CA . TRP A 1 323 ? -0.627 7.951 9.348 1.00 87.88 323 TRP A CA 1
ATOM 2503 C C . TRP A 1 323 ? -1.784 7.849 10.354 1.00 87.88 323 TRP A C 1
ATOM 2505 O O . TRP A 1 323 ? -2.330 8.864 10.792 1.00 87.88 323 TRP A O 1
ATOM 2515 N N . ILE A 1 324 ? -2.120 6.633 10.794 1.00 87.44 324 ILE A N 1
ATOM 2516 C CA . ILE A 1 324 ? -3.132 6.391 11.831 1.00 87.44 324 ILE A CA 1
ATOM 2517 C C . ILE A 1 324 ? -2.761 7.102 13.139 1.00 87.44 324 ILE A C 1
ATOM 2519 O O . ILE A 1 324 ? -3.621 7.737 13.756 1.00 87.44 324 ILE A O 1
ATOM 2523 N N . ILE A 1 325 ? -1.503 6.998 13.576 1.00 83.00 325 ILE A N 1
ATOM 2524 C CA . ILE A 1 325 ? -1.016 7.644 14.805 1.00 83.00 325 ILE A CA 1
ATOM 2525 C C . ILE A 1 325 ? -1.126 9.167 14.680 1.00 83.00 325 ILE A C 1
ATOM 2527 O O . ILE A 1 325 ? -1.687 9.811 15.570 1.00 83.00 325 ILE A O 1
ATOM 2531 N N . ALA A 1 326 ? -0.673 9.736 13.559 1.00 77.38 326 ALA A N 1
ATOM 2532 C CA . ALA A 1 326 ? -0.769 11.169 13.297 1.00 77.38 326 ALA A CA 1
ATOM 2533 C C . ALA A 1 326 ? -2.229 11.652 13.344 1.00 77.38 326 ALA A C 1
ATOM 2535 O O . ALA A 1 326 ? -2.545 12.622 14.036 1.00 77.38 326 ALA A O 1
ATOM 2536 N N . ARG A 1 327 ? -3.147 10.918 12.702 1.00 82.38 327 ARG A N 1
ATOM 2537 C CA . ARG A 1 327 ? -4.584 11.226 12.704 1.00 82.38 327 ARG A CA 1
ATOM 2538 C C . ARG A 1 327 ? -5.203 11.160 14.102 1.00 82.38 327 ARG A C 1
ATOM 2540 O O . ARG A 1 327 ? -6.012 12.019 14.452 1.00 82.38 327 ARG A O 1
ATOM 2547 N N . LYS A 1 328 ? -4.831 10.170 14.920 1.00 79.75 328 LYS A N 1
ATOM 2548 C CA . LYS A 1 328 ? -5.265 10.101 16.327 1.00 79.75 328 LYS A CA 1
ATOM 2549 C C . LYS A 1 328 ? -4.758 11.299 17.128 1.00 79.75 328 LYS A C 1
ATOM 2551 O O . LYS A 1 328 ? -5.518 11.855 17.915 1.00 79.75 328 LYS A O 1
ATOM 2556 N N . GLY A 1 329 ? -3.523 11.737 16.878 1.00 72.25 329 GLY A N 1
ATOM 2557 C CA . GLY A 1 329 ? -2.972 12.965 17.451 1.00 72.25 329 GLY A CA 1
ATOM 2558 C C . GLY A 1 329 ? -3.837 14.190 17.139 1.00 72.25 329 GLY A C 1
ATOM 2559 O O . GLY A 1 329 ? -4.196 14.928 18.054 1.00 72.25 329 GLY A O 1
ATOM 2560 N N . VAL A 1 330 ? -4.265 14.361 15.881 1.00 72.88 330 VAL A N 1
ATOM 2561 C CA . VAL A 1 330 ? -5.160 15.468 15.482 1.00 72.88 330 VAL A CA 1
ATOM 2562 C C . VAL A 1 330 ? -6.444 15.470 16.310 1.00 72.88 330 VAL A C 1
ATOM 2564 O O . VAL A 1 330 ? -6.854 16.515 16.808 1.00 72.88 330 VAL A O 1
ATOM 2567 N N . TYR A 1 331 ? -7.066 14.303 16.496 1.00 72.56 331 TYR A N 1
ATOM 2568 C CA . TYR A 1 331 ? -8.299 14.185 17.274 1.00 72.56 331 TYR A CA 1
ATOM 2569 C C . TYR A 1 331 ? -8.098 14.527 18.757 1.00 72.56 331 TYR A C 1
ATOM 2571 O O . TYR A 1 331 ? -8.897 15.268 19.330 1.00 72.56 331 TYR A O 1
ATOM 2579 N N . LEU A 1 332 ? -7.029 14.010 19.370 1.00 71.88 332 LEU A N 1
ATOM 2580 C CA . LEU A 1 332 ? -6.738 14.224 20.790 1.00 71.88 332 LEU A CA 1
ATOM 2581 C C . LEU A 1 332 ? -6.429 15.690 21.099 1.00 71.88 332 LEU A C 1
ATOM 2583 O O . LEU A 1 332 ? -6.911 16.220 22.094 1.00 71.88 332 LEU A O 1
ATOM 2587 N N . PHE A 1 333 ? -5.665 16.359 20.235 1.00 73.06 333 PHE A N 1
ATOM 2588 C CA . PHE A 1 333 ? -5.292 17.757 20.441 1.00 73.06 333 PHE A CA 1
ATOM 2589 C C . PHE A 1 333 ? -6.324 18.753 19.895 1.00 73.06 333 PHE A C 1
ATOM 2591 O O . PHE A 1 333 ? -6.285 19.923 20.269 1.00 73.06 333 PHE A O 1
ATOM 2598 N N . GLY A 1 334 ? -7.247 18.314 19.033 1.00 62.50 334 GLY A N 1
ATOM 2599 C CA . GLY A 1 334 ? -8.296 19.144 18.434 1.00 62.50 334 GLY A CA 1
ATOM 2600 C C . GLY A 1 334 ? -9.563 19.301 19.282 1.00 62.50 334 GLY A C 1
ATOM 2601 O O . GLY A 1 334 ? -10.292 20.271 19.096 1.00 62.50 334 GLY A O 1
ATOM 2602 N N . LYS A 1 335 ? -9.827 18.391 20.229 1.00 60.41 335 LYS A N 1
ATOM 2603 C CA . LYS A 1 335 ? -10.926 18.526 21.197 1.00 60.41 335 LYS A CA 1
ATOM 2604 C C . LYS A 1 335 ? -10.528 19.483 22.328 1.00 60.41 335 LYS A C 1
ATOM 2606 O O . LYS A 1 335 ? -9.986 19.047 23.341 1.00 60.41 335 LYS A O 1
ATOM 2611 N N . LYS A 1 336 ? -10.798 20.777 22.159 1.00 50.00 336 LYS A N 1
ATOM 2612 C CA . LYS A 1 336 ? -10.892 21.747 23.259 1.00 50.00 336 LYS A CA 1
ATOM 2613 C C . LYS A 1 336 ? -12.155 22.572 23.120 1.00 50.00 336 LYS A C 1
ATOM 2615 O O . LYS A 1 336 ? -12.433 22.999 21.979 1.00 50.00 336 LYS A O 1
#

Sequence (336 aa):
MTAASRAPGSGNRRGSTPNNSSQHPPAETPQTNHQSTTESSYRTYTRKAKGHADKVYTYATKAAPLWVWGIVFAIVGGIVSMQVGWLGDLIGWLGLICLVISAWRFLTNSLVNTWAVIASFMSLVALIVLGMLFFQSAHIYASAGRAIAPESGLINLHNLGAEIFKGFPILGWLVGLSLRGLAGVVRGLELTAFGLLGVMIYVIIQSGEVMPVILKASPETLQRLIKTLQKFKKVEVSNNESATVRELASIHNNYYESLIDALGWWRCICYAVDFVVCLWFAPWIVGGWSNFDQMAGWENANWPNIIRGLISVVFFEVAVRLWIIARKGVYLFGKK

Foldseek 3Di:
DDDDDDDDDDDDDDDDDDDDDDDDDDDDDDPDPPPDPVVVVVVVVVVVVVVLVVVLVVLCVVLVVLLVVLVVQLVQLVVVCVPVVVSSVVSNVVSVVSNLVSVLVSVVVSDPFPQLSVLVSLLVVLVVVLVVLLLLLLLLLLLVQCVVPVPFDQDPLLVVLCVVCVPPPVVSVVSNVVSVVVVVSSVSSSHGPRSVVSSVVLVVLLCLQQVLVVCVLDPPNVVVVVVVLPVQDQDDDDPPDDPVVVVVSVCSNCVSVVVNVVSVVSNVVSLVVLLVSLCQSLPQFAVHPVCVVVPPDPVRGPVSSVVSSCSSRPVSNVSSNSSSVSVVSSVVSVPD

Secondary structure (DSSP, 8-state):
----------------------PPPPPPP------SSHHHHHHHHHHHHHHHHHHHHHHHHHHHHHHHHHHHHHHHHHHHTTTSHHHHHHHHHHHHHHHHHHHHHHHHHT-S-HHHHHHHHHHHHHHHHHHHHHHHHHHHHHHHHHHH-TTPPB--HHHHHHHHTTT-HHHHHHHHHHHHHHHHHHHHTT-BHHHHHHHHHHHHHHHHHHHHHHHHH-HHHHHHHHHHHTTSPPPPPPTTS-HHHHHHHHHHHTHHHHHHHHHHHHHHHHHHHHHHHHHHHS-SBTT-GGGGGG--SGGGB-HHHHHHHHIIIIIHHHHHHHHHHHHHHHHHHH--

pLDDT: mean 73.59, std 15.07, range [37.59, 96.19]

Radius of gyration: 33.16 Å; chains: 1; bounding box: 79×97×85 Å

Organism: NCBI:txid2304604